Protein AF-A0A929XAT2-F1 (afdb_monomer)

Secondary structure (DSSP, 8-state):
--HHHHHHHHHHHHHHHHHHHHS--TT--HHHHHHGGG-S-HHHHHHHHHHHHS-TIIIIIHHHHHHHH-GGGHHHHHHHHHHHHHIIIIIIHHHHHHHHHTTT--SHHHHHH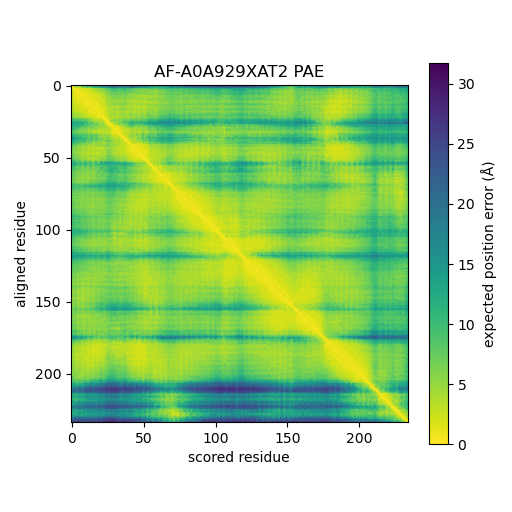HHHT-SS-HHHHHHHHHHHHHHHHHHHHHHHHHHHHHHHHH---HHHHHHHHHHHHHHHHHTTHHHHHHHHHHHHHHHHHHHHHHHHHHHHHHTT--TTS-HHHHHHHH-TTTT-TTTT--

Solvent-accessible surface area (backbone atoms only — not comparable to full-atom values): 12554 Å² total; per-residue (Å²): 127,57,71,67,56,56,53,52,50,51,51,52,55,48,51,49,53,49,48,23,6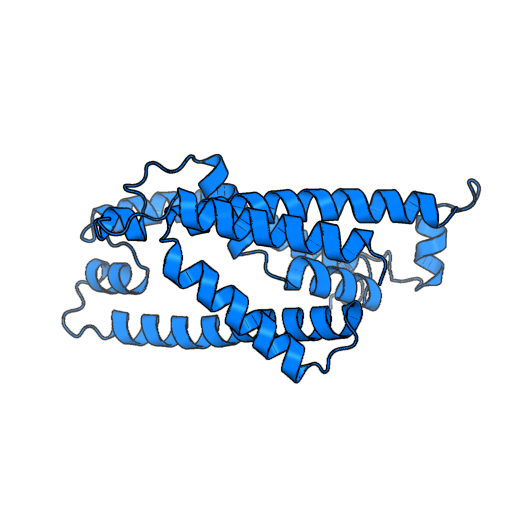1,72,50,41,61,96,82,57,50,73,58,36,36,68,48,41,72,74,67,67,52,68,67,42,52,51,34,13,55,48,26,71,70,52,46,60,52,62,74,55,42,49,56,50,48,33,71,74,62,15,50,29,56,52,56,55,57,51,50,49,54,53,48,52,52,49,42,54,71,65,44,49,63,54,51,53,59,50,21,52,76,22,78,56,34,88,44,71,31,52,27,49,20,48,67,68,64,49,85,81,46,56,58,28,52,55,47,46,51,52,49,53,55,56,50,48,55,53,52,49,52,43,34,52,48,36,5,53,49,32,23,73,66,70,70,40,56,47,68,60,21,24,51,52,41,49,52,53,54,53,55,59,59,75,56,10,44,42,54,18,48,32,51,49,28,23,52,50,31,53,51,51,54,50,47,67,54,47,50,59,55,49,49,57,64,70,64,62,65,53,92,89,54,54,72,67,60,59,51,40,74,81,31,82,52,31,76,32,64,62,61,90,73,126

Structure (mmCIF, N/CA/C/O backbone):
data_AF-A0A929XAT2-F1
#
_entry.id   AF-A0A929XAT2-F1
#
loop_
_atom_site.group_PDB
_atom_site.id
_atom_site.type_symbol
_atom_site.label_atom_id
_atom_site.label_alt_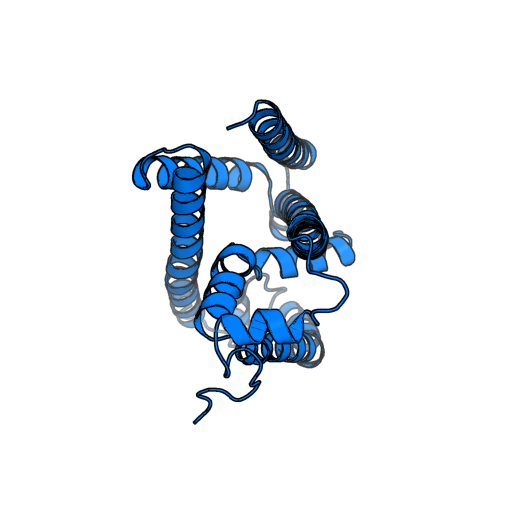id
_atom_site.label_comp_id
_atom_site.label_asym_id
_atom_site.label_entity_id
_atom_site.label_seq_id
_atom_site.pdbx_PDB_ins_code
_atom_site.Cartn_x
_atom_site.Cartn_y
_atom_site.Cartn_z
_atom_site.occupancy
_atom_site.B_iso_or_equiv
_atom_site.auth_seq_id
_atom_site.auth_comp_id
_atom_site.auth_asy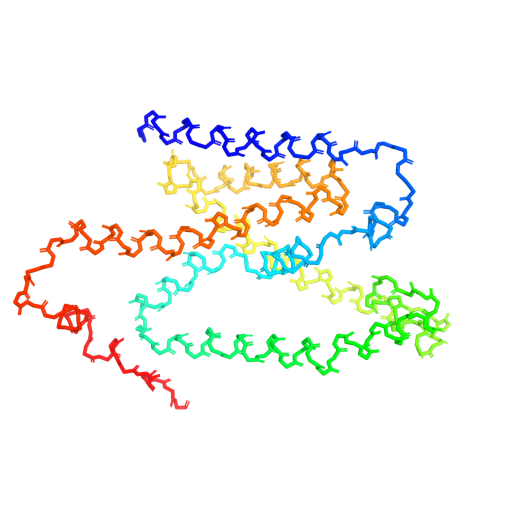m_id
_atom_site.auth_atom_id
_atom_site.pdbx_PDB_model_num
ATOM 1 N N . MET A 1 1 ? 14.467 15.239 -18.155 1.00 66.75 1 MET A N 1
ATOM 2 C CA . MET A 1 1 ? 13.181 14.571 -18.466 1.00 66.75 1 MET A CA 1
ATOM 3 C C . MET A 1 1 ? 12.418 15.353 -19.528 1.00 66.75 1 MET A C 1
ATOM 5 O O . MET A 1 1 ? 12.686 16.536 -19.694 1.00 66.75 1 MET A O 1
ATOM 9 N N . SER A 1 2 ? 11.490 14.705 -20.240 1.00 81.81 2 SER A N 1
ATOM 10 C CA . SER A 1 2 ? 10.626 15.351 -21.241 1.00 81.81 2 SER A CA 1
ATOM 11 C C . SER A 1 2 ? 9.557 16.231 -20.578 1.00 81.81 2 SER A C 1
ATOM 13 O O . SER A 1 2 ? 9.089 15.912 -19.484 1.00 81.81 2 SER A O 1
ATOM 15 N N . PHE A 1 3 ? 9.127 17.303 -21.252 1.00 85.44 3 PHE A N 1
ATOM 16 C CA . PHE A 1 3 ? 8.002 18.155 -20.833 1.00 85.44 3 PHE A CA 1
ATOM 17 C C . PHE A 1 3 ? 6.749 17.334 -20.485 1.00 85.44 3 PHE A C 1
ATOM 19 O O . PHE A 1 3 ? 6.108 17.572 -19.461 1.00 85.44 3 PHE A O 1
ATOM 26 N N . TRP A 1 4 ? 6.458 16.302 -21.284 1.00 85.44 4 TRP A N 1
ATOM 27 C CA . TRP A 1 4 ? 5.317 15.406 -21.084 1.00 85.44 4 TRP A CA 1
ATOM 28 C C . TRP A 1 4 ? 5.342 14.684 -19.735 1.00 85.44 4 TRP A C 1
ATOM 30 O O . TRP A 1 4 ? 4.289 14.443 -19.150 1.00 85.44 4 TRP A O 1
ATOM 40 N N . THR A 1 5 ? 6.530 14.378 -19.207 1.00 82.56 5 THR A N 1
ATOM 41 C CA . THR A 1 5 ? 6.666 13.726 -17.902 1.00 82.56 5 THR A CA 1
ATOM 42 C C . THR A 1 5 ? 6.284 14.674 -16.770 1.00 82.56 5 THR A C 1
ATOM 44 O O . THR A 1 5 ? 5.485 14.307 -15.914 1.00 82.56 5 THR A O 1
ATOM 47 N N . TYR A 1 6 ? 6.787 15.911 -16.787 1.00 83.12 6 TYR A N 1
ATOM 48 C CA . TYR A 1 6 ? 6.415 16.913 -15.784 1.00 83.12 6 TYR A CA 1
ATOM 49 C C . TYR A 1 6 ? 4.921 17.239 -15.839 1.00 83.12 6 TYR A C 1
ATOM 51 O O . TYR A 1 6 ? 4.278 17.346 -14.797 1.00 83.12 6 TYR A O 1
ATOM 59 N N . PHE A 1 7 ? 4.357 17.332 -17.045 1.00 87.38 7 PHE A N 1
ATOM 60 C CA . PHE A 1 7 ? 2.930 17.562 -17.238 1.00 87.38 7 PHE A CA 1
ATOM 61 C C . PHE A 1 7 ? 2.073 16.423 -16.660 1.00 87.38 7 PHE A C 1
ATOM 63 O O . PHE A 1 7 ? 1.127 16.684 -15.920 1.00 87.38 7 PHE A O 1
ATOM 70 N N . ALA A 1 8 ? 2.440 15.162 -16.914 1.00 87.06 8 ALA A N 1
ATOM 71 C CA . ALA A 1 8 ? 1.748 14.005 -16.345 1.00 87.06 8 ALA A CA 1
ATOM 72 C C . ALA A 1 8 ? 1.817 13.980 -14.806 1.00 87.06 8 ALA A C 1
ATOM 74 O O . ALA A 1 8 ? 0.813 13.720 -14.146 1.00 87.06 8 ALA A O 1
ATOM 75 N N . ILE A 1 9 ? 2.979 14.306 -14.230 1.00 84.44 9 ILE A N 1
ATOM 76 C CA . ILE A 1 9 ? 3.174 14.379 -12.774 1.00 84.44 9 ILE A CA 1
ATOM 77 C C . ILE A 1 9 ? 2.329 15.502 -12.157 1.00 84.44 9 ILE A C 1
ATOM 79 O O . ILE A 1 9 ? 1.699 15.298 -11.119 1.00 84.44 9 ILE A O 1
ATOM 83 N N . ALA A 1 10 ? 2.262 16.665 -12.808 1.00 85.81 10 ALA A N 1
ATOM 84 C CA . ALA A 1 10 ? 1.421 17.774 -12.367 1.00 85.81 10 ALA A CA 1
ATOM 85 C C . ALA A 1 10 ? -0.072 17.407 -12.395 1.00 85.81 10 ALA A C 1
ATOM 87 O O . ALA A 1 10 ? -0.784 17.698 -11.435 1.00 85.81 10 ALA A O 1
ATOM 88 N N . ILE A 1 11 ? -0.538 16.717 -13.444 1.00 91.12 11 ILE A N 1
ATOM 89 C CA . ILE A 1 11 ? -1.914 16.199 -13.517 1.00 91.12 11 ILE A CA 1
ATOM 90 C C . ILE A 1 11 ? -2.179 15.205 -12.385 1.00 91.12 11 ILE A C 1
ATOM 92 O O . ILE A 1 11 ? -3.209 15.303 -11.722 1.00 91.12 11 ILE A O 1
ATOM 96 N N . TYR A 1 12 ? -1.255 14.275 -12.139 1.00 87.69 12 TYR A N 1
ATOM 97 C CA . TYR A 1 12 ? -1.393 13.275 -11.083 1.00 87.69 12 TYR A CA 1
ATOM 98 C C . TYR A 1 12 ? -1.531 13.920 -9.696 1.00 87.69 12 TYR A C 1
ATOM 100 O O . TYR A 1 12 ? -2.514 13.673 -8.998 1.00 87.69 12 TYR A O 1
ATOM 108 N N . PHE A 1 13 ? -0.600 14.799 -9.310 1.00 83.19 13 PHE A N 1
ATOM 109 C CA . PHE A 1 13 ? -0.684 15.490 -8.019 1.00 83.19 13 PHE A CA 1
ATOM 110 C C . PHE A 1 13 ? -1.883 16.441 -7.942 1.00 83.19 13 PHE A C 1
ATOM 112 O O . PHE A 1 13 ? -2.524 16.526 -6.895 1.00 83.19 13 PHE A O 1
ATOM 119 N N . GLY A 1 14 ? -2.236 17.105 -9.046 1.00 87.19 14 GLY A N 1
ATOM 120 C CA . GLY A 1 14 ? -3.440 17.927 -9.140 1.00 87.19 14 GLY A CA 1
ATOM 121 C C . GLY A 1 14 ? -4.717 17.123 -8.886 1.00 87.19 14 GLY A C 1
ATOM 122 O O . GLY A 1 14 ? -5.572 17.567 -8.121 1.00 87.19 14 GLY A O 1
ATOM 123 N N . ALA A 1 15 ? -4.821 15.916 -9.450 1.00 87.44 15 ALA A N 1
ATOM 124 C CA . ALA A 1 15 ? -5.942 15.010 -9.214 1.00 87.44 15 ALA A CA 1
ATOM 125 C C . ALA A 1 15 ? -6.022 14.568 -7.744 1.00 87.44 15 ALA A C 1
ATOM 127 O O . ALA A 1 15 ? -7.105 14.595 -7.164 1.00 87.44 15 ALA A O 1
ATOM 128 N N . LEU A 1 16 ? -4.889 14.234 -7.112 1.00 84.19 16 LEU A N 1
ATOM 129 C CA . LEU A 1 16 ? -4.861 13.863 -5.691 1.00 84.19 16 LEU A CA 1
ATOM 130 C C . LEU A 1 16 ? -5.325 15.007 -4.784 1.00 84.19 16 LEU A C 1
ATOM 132 O O . LEU A 1 16 ? -6.170 14.801 -3.912 1.00 84.19 16 LEU A O 1
ATOM 136 N N . ILE A 1 17 ? -4.815 16.221 -5.010 1.00 83.00 17 ILE A N 1
ATOM 137 C CA . ILE A 1 17 ? -5.214 17.410 -4.244 1.00 83.00 17 ILE A CA 1
ATOM 138 C C . ILE A 1 17 ? -6.701 17.708 -4.462 1.00 83.00 17 ILE A C 1
ATOM 140 O O . ILE A 1 17 ? -7.413 18.016 -3.505 1.00 83.00 17 ILE A O 1
ATOM 144 N N . PHE A 1 18 ? -7.187 17.589 -5.700 1.00 86.19 18 PHE A N 1
ATOM 145 C CA . PHE A 1 18 ? -8.595 17.789 -6.031 1.00 86.19 18 PHE A CA 1
ATOM 146 C C . PHE A 1 18 ? -9.503 16.799 -5.291 1.00 86.19 18 PHE A C 1
ATOM 148 O O . PHE A 1 18 ? -10.461 17.227 -4.648 1.00 86.19 18 PHE A O 1
ATOM 155 N N . ILE A 1 19 ? -9.181 15.500 -5.319 1.00 84.62 19 ILE A N 1
ATOM 156 C CA . ILE A 1 19 ? -9.939 14.462 -4.604 1.00 84.62 19 ILE A CA 1
ATOM 157 C C . ILE A 1 19 ? -9.924 14.744 -3.098 1.00 84.62 19 ILE A C 1
ATOM 159 O O . ILE A 1 19 ? -10.985 14.784 -2.475 1.00 84.62 19 ILE A O 1
ATOM 163 N N . GLY A 1 20 ? -8.745 15.011 -2.525 1.00 79.06 20 GLY A N 1
ATOM 164 C CA . GLY A 1 20 ? -8.597 15.325 -1.103 1.00 79.06 20 GLY A CA 1
ATOM 165 C C . GLY A 1 20 ? -9.448 16.521 -0.679 1.00 79.06 20 GLY A C 1
ATOM 166 O O . GLY A 1 20 ? -10.187 16.452 0.298 1.00 79.06 20 GLY A O 1
ATOM 167 N N . ARG A 1 21 ? -9.421 17.606 -1.460 1.00 82.06 21 ARG A N 1
ATOM 168 C CA . ARG A 1 21 ? -10.187 18.824 -1.173 1.00 82.06 21 ARG A CA 1
ATOM 169 C C . ARG A 1 21 ? -11.694 18.655 -1.363 1.00 82.06 21 ARG A C 1
ATOM 171 O O . ARG A 1 21 ? -12.449 19.323 -0.655 1.00 82.06 21 ARG A O 1
ATOM 178 N N . HIS A 1 22 ? -12.117 17.831 -2.322 1.00 83.75 22 HIS A N 1
ATOM 179 C CA . HIS A 1 22 ? -13.527 17.586 -2.632 1.00 83.75 22 HIS A CA 1
ATOM 180 C C . HIS A 1 22 ? -14.229 16.792 -1.527 1.00 83.75 22 HIS A C 1
ATOM 182 O O . HIS A 1 22 ? -15.371 17.091 -1.194 1.00 83.75 22 HIS A O 1
ATOM 188 N N . TYR A 1 23 ? -13.533 15.816 -0.942 1.00 81.00 23 TYR A N 1
ATOM 189 C CA . TYR A 1 23 ? -14.060 14.979 0.139 1.00 81.00 23 TYR A CA 1
ATOM 190 C C . TYR A 1 23 ? -13.693 15.473 1.543 1.00 81.00 23 TYR A C 1
ATOM 192 O O . TYR A 1 23 ? -14.070 14.839 2.526 1.00 81.00 23 TYR A O 1
ATOM 200 N N . TYR A 1 24 ? -12.994 16.604 1.646 1.00 79.31 24 TYR A N 1
ATOM 201 C CA . TYR A 1 24 ? -12.691 17.231 2.925 1.00 79.31 24 TYR A CA 1
ATOM 202 C C . TYR A 1 24 ? -13.947 17.831 3.558 1.00 79.31 24 TYR A C 1
ATOM 204 O O . TYR A 1 24 ? -14.535 18.775 3.021 1.00 79.31 24 TYR A O 1
ATOM 212 N N . ASP A 1 25 ? -14.285 17.347 4.750 1.00 75.75 25 ASP A N 1
ATOM 213 C CA . ASP A 1 25 ? -15.277 17.966 5.619 1.00 75.75 25 ASP A CA 1
ATOM 214 C C . ASP A 1 25 ? -14.660 18.315 6.980 1.00 75.75 25 ASP A C 1
ATOM 216 O O . ASP A 1 25 ? -14.223 17.456 7.746 1.00 75.75 25 ASP A O 1
ATOM 220 N N . LYS A 1 26 ? -14.638 19.616 7.282 1.00 72.75 26 LYS A N 1
ATOM 221 C CA . LYS A 1 26 ? -14.125 20.175 8.539 1.00 72.75 26 LYS A CA 1
ATOM 222 C C . LYS A 1 26 ? -15.038 19.918 9.743 1.00 72.75 26 LYS A C 1
ATOM 224 O O . LYS A 1 26 ? -14.585 20.060 10.872 1.00 72.75 26 LYS A O 1
ATOM 229 N N . ASN A 1 27 ? -16.308 19.588 9.505 1.00 78.62 27 ASN A N 1
ATOM 230 C CA . ASN A 1 27 ? -17.319 19.358 10.537 1.00 78.62 27 ASN A CA 1
ATOM 231 C C . ASN A 1 27 ? -17.646 17.864 10.709 1.00 78.62 27 ASN A C 1
ATOM 233 O O . ASN A 1 27 ? -18.617 17.531 11.391 1.00 78.62 27 ASN A O 1
ATOM 237 N N . ALA A 1 28 ? -16.856 16.973 10.099 1.00 76.62 28 ALA A N 1
ATOM 238 C CA . ALA A 1 28 ? -17.082 15.537 10.154 1.00 76.62 28 ALA A CA 1
ATOM 239 C C . ALA A 1 28 ? -17.066 15.017 11.599 1.00 76.62 28 ALA A C 1
ATOM 241 O O . ALA A 1 28 ? -16.174 15.321 12.396 1.00 76.62 28 ALA A O 1
ATOM 242 N N . SER A 1 29 ? -18.045 14.174 11.925 1.00 83.88 29 SER A N 1
ATOM 243 C CA . SER A 1 29 ? -18.031 13.425 13.185 1.00 83.88 29 SER A CA 1
ATOM 244 C C . SER A 1 29 ? -16.876 12.414 13.213 1.00 83.88 29 SER A C 1
ATOM 246 O O . SER A 1 29 ? -16.371 12.005 12.170 1.00 83.88 29 SER A O 1
ATOM 248 N N . LEU A 1 30 ? -16.485 11.923 14.395 1.00 81.06 30 LEU A N 1
ATOM 249 C CA . LEU A 1 30 ? -15.422 10.911 14.503 1.00 81.06 30 LEU A CA 1
ATOM 250 C C . LEU A 1 30 ? -15.745 9.626 13.710 1.00 81.06 30 LEU A C 1
ATOM 252 O O . LEU A 1 30 ? -14.865 9.061 13.068 1.00 81.06 30 LEU A O 1
ATOM 256 N N . SER A 1 31 ? -17.009 9.185 13.715 1.00 80.75 31 SER A N 1
ATOM 257 C CA . SER A 1 31 ? -17.476 8.022 12.938 1.00 80.75 31 SER A CA 1
ATOM 258 C C . SER A 1 31 ? -17.366 8.253 11.428 1.00 80.75 31 SER A C 1
ATOM 260 O O . SER A 1 31 ? -17.005 7.355 10.668 1.00 80.75 31 SER A O 1
ATOM 262 N N . GLU A 1 32 ? -17.643 9.473 10.978 1.00 80.25 32 GLU A N 1
ATOM 263 C CA . GLU A 1 32 ? -17.511 9.860 9.576 1.00 80.25 32 GLU A CA 1
ATOM 264 C C . GLU A 1 32 ? -16.045 9.972 9.158 1.00 80.25 32 GLU A C 1
ATOM 266 O O . GLU A 1 32 ? -15.650 9.414 8.138 1.00 80.25 32 GLU A O 1
ATOM 271 N N . TYR A 1 33 ? -15.214 10.587 9.998 1.00 79.88 33 TYR A N 1
ATOM 272 C CA . TYR A 1 33 ? -13.784 10.713 9.750 1.00 79.88 33 TYR A CA 1
ATOM 273 C C . TYR A 1 33 ? -13.070 9.356 9.709 1.00 79.88 33 TYR A C 1
ATOM 275 O O . TYR A 1 33 ? -12.172 9.176 8.890 1.00 79.88 33 TYR A O 1
ATOM 283 N N . LEU A 1 34 ? -13.454 8.404 10.570 1.00 80.06 34 LEU A N 1
ATOM 284 C CA . LEU A 1 34 ? -12.805 7.090 10.666 1.00 80.06 34 LEU A CA 1
ATOM 285 C C . LEU A 1 34 ? -13.396 6.026 9.734 1.00 80.06 34 LEU A C 1
ATOM 287 O O . LEU A 1 34 ? -12.674 5.111 9.352 1.00 80.06 34 LEU A O 1
ATOM 291 N N . LEU A 1 35 ? -14.692 6.092 9.403 1.00 79.75 35 LEU A N 1
ATOM 292 C CA . LEU A 1 35 ? -15.396 5.009 8.699 1.00 79.75 35 LEU A CA 1
ATOM 293 C C . LEU A 1 35 ? -16.297 5.480 7.546 1.00 79.75 35 LEU A C 1
ATOM 295 O O . LEU A 1 35 ? -16.941 4.637 6.922 1.00 79.75 35 LEU A O 1
ATOM 299 N N . ASP A 1 36 ? -16.415 6.786 7.280 1.00 81.88 36 ASP A N 1
ATOM 300 C CA . ASP A 1 36 ? -17.406 7.368 6.350 1.00 81.88 36 ASP A CA 1
ATOM 301 C C . ASP A 1 36 ? -18.841 6.882 6.639 1.00 81.88 36 ASP A C 1
ATOM 303 O O . ASP A 1 36 ? -19.624 6.572 5.737 1.00 81.88 36 ASP A O 1
ATOM 307 N N . ASN A 1 37 ? -19.174 6.688 7.922 1.00 80.56 37 ASN A N 1
ATOM 308 C CA . ASN A 1 37 ? -20.439 6.079 8.356 1.00 80.56 37 ASN A CA 1
ATOM 309 C C . ASN A 1 37 ? -20.742 4.718 7.687 1.00 80.56 37 ASN A C 1
ATOM 311 O O . ASN A 1 37 ? -21.903 4.319 7.594 1.00 80.56 37 ASN A O 1
ATOM 315 N N . ARG A 1 38 ? -19.701 4.011 7.214 1.00 81.12 38 ARG A N 1
ATOM 316 C CA . ARG A 1 38 ? -19.757 2.728 6.486 1.00 81.12 38 ARG A CA 1
ATOM 317 C C . ARG A 1 38 ? -20.587 2.785 5.205 1.00 81.12 38 ARG A C 1
ATOM 319 O O . ARG A 1 38 ? -21.203 1.798 4.813 1.00 81.12 38 ARG A O 1
ATOM 326 N N . ARG A 1 39 ? -20.610 3.950 4.556 1.00 82.31 39 ARG A N 1
ATOM 327 C CA . ARG A 1 39 ? -21.343 4.180 3.302 1.00 82.31 39 ARG A CA 1
ATOM 328 C C . ARG A 1 39 ? -20.461 4.089 2.060 1.00 82.31 39 ARG A C 1
ATOM 330 O O . ARG A 1 39 ? -20.962 4.282 0.954 1.00 82.31 39 ARG A O 1
ATOM 337 N N . LEU A 1 40 ? -19.170 3.795 2.227 1.00 83.94 40 LEU A N 1
ATOM 338 C CA . LEU A 1 40 ? -18.262 3.616 1.102 1.00 83.94 40 LEU A CA 1
ATOM 339 C C . LEU A 1 40 ? -18.721 2.475 0.197 1.00 83.94 40 LEU A C 1
ATOM 341 O O . LEU A 1 40 ? -19.186 1.425 0.641 1.00 83.94 40 LEU A O 1
ATOM 345 N N . ASN A 1 41 ? -18.550 2.698 -1.102 1.00 87.12 41 ASN A N 1
ATOM 346 C CA . ASN A 1 41 ? -18.822 1.692 -2.109 1.00 87.12 41 ASN A CA 1
ATOM 347 C C . ASN A 1 41 ? -17.889 0.476 -1.900 1.00 87.12 41 ASN A C 1
ATOM 349 O O . ASN A 1 41 ? -16.675 0.674 -1.805 1.00 87.12 41 ASN A O 1
ATOM 353 N N . PRO A 1 42 ? -18.407 -0.770 -1.904 1.00 86.31 42 PRO A N 1
ATOM 354 C CA . PRO A 1 42 ? -17.599 -1.972 -1.693 1.00 86.31 42 PRO A CA 1
ATOM 355 C C . PRO A 1 42 ? -16.393 -2.106 -2.632 1.00 86.31 42 PRO A C 1
ATOM 357 O O . PRO A 1 42 ? -15.346 -2.586 -2.206 1.00 86.31 42 PRO A O 1
ATOM 360 N N . PHE A 1 43 ? -16.508 -1.660 -3.887 1.00 86.81 43 PHE A N 1
ATOM 361 C CA . PHE A 1 43 ? -15.397 -1.676 -4.843 1.00 86.81 43 PHE A CA 1
ATOM 362 C C . PHE A 1 43 ? -14.293 -0.696 -4.450 1.00 86.81 43 PHE A C 1
ATOM 364 O O . PHE A 1 43 ? -13.119 -1.048 -4.509 1.00 86.81 43 PHE A O 1
ATOM 371 N N . VAL A 1 44 ? -14.661 0.510 -4.008 1.00 86.88 44 VAL A N 1
ATOM 372 C CA . VAL A 1 44 ? -13.703 1.520 -3.529 1.00 86.88 44 VAL A CA 1
ATOM 373 C C . VAL A 1 44 ? -13.014 1.020 -2.265 1.00 86.88 44 VAL A C 1
ATOM 375 O O . VAL A 1 44 ? -11.798 1.102 -2.167 1.00 86.88 44 VAL A O 1
ATOM 378 N N . THR A 1 45 ? -13.762 0.427 -1.333 1.00 87.75 45 THR A N 1
ATOM 379 C CA . THR A 1 45 ? -13.190 -0.163 -0.117 1.00 87.75 45 THR A CA 1
ATOM 380 C C . THR A 1 45 ? -12.233 -1.314 -0.429 1.00 87.75 45 THR A C 1
ATOM 382 O O . THR A 1 45 ? -11.164 -1.383 0.166 1.00 87.75 45 THR A O 1
ATOM 385 N N . ALA A 1 46 ? -12.582 -2.203 -1.364 1.00 86.56 46 ALA A N 1
ATOM 386 C CA . ALA A 1 46 ? -11.724 -3.323 -1.746 1.00 86.56 46 ALA A CA 1
ATOM 387 C C . ALA A 1 46 ? -10.450 -2.861 -2.470 1.00 86.56 46 ALA A C 1
ATOM 389 O O . ALA A 1 46 ? -9.363 -3.333 -2.144 1.00 86.56 46 ALA A O 1
ATOM 390 N N . LEU A 1 47 ? -10.571 -1.925 -3.420 1.00 87.25 47 LEU A N 1
ATOM 391 C CA . LEU A 1 47 ? -9.420 -1.359 -4.127 1.00 87.25 47 LEU A CA 1
ATOM 392 C C . LEU A 1 47 ? -8.525 -0.550 -3.196 1.00 87.25 47 LEU A C 1
ATOM 394 O O . LEU A 1 47 ? -7.313 -0.682 -3.292 1.00 87.25 47 LEU A O 1
ATOM 398 N N . SER A 1 48 ? -9.104 0.233 -2.284 1.00 88.31 48 SER A N 1
ATOM 399 C CA . SER A 1 48 ? -8.341 0.948 -1.263 1.00 88.31 48 SER A CA 1
ATOM 400 C C . SER A 1 48 ? -7.589 -0.027 -0.373 1.00 88.31 48 SER A C 1
ATOM 402 O O . SER A 1 48 ? -6.377 0.077 -0.287 1.00 88.31 48 SER A O 1
ATOM 404 N N . ALA A 1 49 ? -8.264 -1.036 0.190 1.00 86.94 49 ALA A N 1
ATOM 405 C CA . ALA A 1 49 ? -7.608 -2.040 1.025 1.00 86.94 49 ALA A CA 1
ATOM 406 C C . ALA A 1 49 ? -6.458 -2.748 0.289 1.00 86.94 49 ALA A C 1
ATOM 408 O O . ALA A 1 49 ? -5.389 -2.940 0.863 1.00 86.94 49 ALA A O 1
ATOM 409 N N . GLY A 1 50 ? -6.658 -3.093 -0.987 1.00 85.50 50 GLY A N 1
ATOM 410 C CA . GLY A 1 50 ? -5.612 -3.670 -1.828 1.00 85.50 50 GLY A CA 1
ATOM 411 C C . GLY A 1 50 ? -4.468 -2.696 -2.111 1.00 85.50 50 GLY A C 1
ATOM 412 O O . GLY A 1 50 ? -3.314 -3.078 -1.995 1.00 85.50 50 GLY A O 1
ATOM 413 N N . ALA A 1 51 ? -4.753 -1.439 -2.446 1.00 84.19 51 ALA A N 1
ATOM 414 C CA . ALA A 1 51 ? -3.733 -0.426 -2.710 1.00 84.19 51 ALA A CA 1
ATOM 415 C C . ALA A 1 51 ? -2.920 -0.076 -1.452 1.00 84.19 51 ALA A C 1
ATOM 417 O O . ALA A 1 51 ? -1.707 0.082 -1.541 1.00 84.19 51 ALA A O 1
ATOM 418 N N . SER A 1 52 ? -3.556 -0.009 -0.277 1.00 81.44 52 SER A N 1
ATOM 419 C CA . SER A 1 52 ? -2.861 0.252 0.987 1.00 81.44 52 SER A CA 1
ATOM 420 C C . SER A 1 52 ? -1.926 -0.902 1.386 1.00 81.44 52 SER A C 1
ATOM 422 O O . SER A 1 52 ? -0.886 -0.652 1.999 1.00 81.44 52 SER A O 1
ATOM 424 N N . ASP A 1 53 ? -2.283 -2.148 1.046 1.00 82.75 53 ASP A N 1
ATOM 425 C CA . ASP A 1 53 ? -1.443 -3.346 1.226 1.00 82.75 53 ASP A CA 1
ATOM 426 C C . ASP A 1 53 ? -0.311 -3.413 0.176 1.00 82.75 53 ASP A C 1
ATOM 428 O O . ASP A 1 53 ? 0.841 -3.758 0.457 1.00 82.75 53 ASP A O 1
ATOM 432 N N . MET A 1 54 ? -0.617 -3.003 -1.055 1.00 78.69 54 MET A N 1
ATOM 433 C CA . MET A 1 54 ? 0.302 -2.998 -2.191 1.00 78.69 54 MET A CA 1
ATOM 434 C C . MET A 1 54 ? 1.100 -1.688 -2.242 1.00 78.69 54 MET A C 1
ATOM 436 O O . MET A 1 54 ? 0.809 -0.775 -3.006 1.00 78.69 54 MET A O 1
ATOM 440 N N . SER A 1 55 ? 2.149 -1.603 -1.424 1.00 73.31 55 SER A N 1
ATOM 441 C CA . SER A 1 55 ? 3.061 -0.448 -1.380 1.00 73.31 55 SER A CA 1
ATOM 442 C C . SER A 1 55 ? 3.982 -0.343 -2.614 1.00 73.31 55 SER A C 1
ATOM 444 O O . SER A 1 55 ? 3.949 -1.172 -3.527 1.00 73.31 55 SER A O 1
ATOM 446 N N . GLY A 1 56 ? 4.891 0.643 -2.622 1.00 66.50 56 GLY A N 1
ATOM 447 C CA . GLY A 1 56 ? 5.968 0.759 -3.618 1.00 66.50 56 GLY A CA 1
ATOM 448 C C . GLY A 1 56 ? 6.835 -0.504 -3.776 1.00 66.50 56 GLY A C 1
ATOM 449 O O . GLY A 1 56 ? 7.509 -0.659 -4.797 1.00 66.50 56 GLY A O 1
ATOM 450 N N . TRP A 1 57 ? 6.773 -1.445 -2.824 1.00 76.56 57 TRP A N 1
ATOM 451 C CA . TRP A 1 57 ? 7.371 -2.776 -2.950 1.00 76.56 57 TRP A CA 1
ATOM 452 C C . TRP A 1 57 ? 6.824 -3.563 -4.154 1.00 76.56 57 TRP A C 1
ATOM 454 O O . TRP A 1 57 ? 7.577 -4.300 -4.786 1.00 76.56 57 TRP A O 1
ATOM 464 N N . MET A 1 58 ? 5.556 -3.373 -4.527 1.00 79.62 58 MET A N 1
ATOM 465 C CA . MET A 1 58 ? 4.934 -4.102 -5.635 1.00 79.62 58 MET A CA 1
ATOM 466 C C . MET A 1 58 ? 5.492 -3.669 -6.999 1.00 79.62 58 MET A C 1
ATOM 468 O O . MET A 1 58 ? 5.647 -4.495 -7.892 1.00 79.62 58 MET A O 1
ATOM 472 N N . LEU A 1 59 ? 5.830 -2.384 -7.166 1.00 75.25 59 LEU A N 1
ATOM 473 C CA . LEU A 1 59 ? 6.338 -1.849 -8.438 1.00 75.25 59 LEU A CA 1
ATOM 474 C C . LEU A 1 59 ? 7.867 -1.835 -8.538 1.00 75.25 59 LEU A C 1
ATOM 476 O O . LEU A 1 59 ? 8.397 -1.980 -9.634 1.00 75.25 59 LEU A O 1
ATOM 480 N N . LEU A 1 60 ? 8.584 -1.664 -7.424 1.00 78.81 60 LEU A N 1
ATOM 481 C CA . LEU A 1 60 ? 10.053 -1.639 -7.422 1.00 78.81 60 LEU A CA 1
ATOM 482 C C . LEU A 1 60 ? 10.665 -2.939 -6.892 1.00 78.81 60 LEU A C 1
ATOM 484 O O . LEU A 1 60 ? 11.689 -3.392 -7.396 1.00 78.81 60 LEU A O 1
ATOM 488 N N . GLY A 1 61 ? 10.045 -3.542 -5.878 1.00 79.81 61 GLY A N 1
ATOM 489 C CA . GLY A 1 61 ? 10.550 -4.737 -5.205 1.00 79.81 61 GLY A CA 1
ATOM 490 C C . GLY A 1 61 ? 10.319 -6.009 -6.014 1.00 79.81 61 GLY A C 1
ATOM 491 O O . GLY 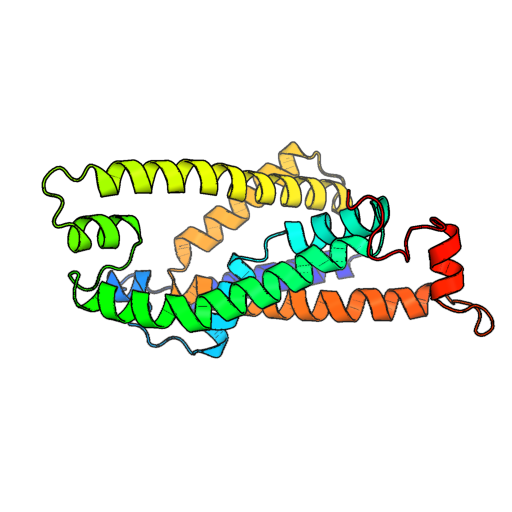A 1 61 ? 11.287 -6.689 -6.341 1.00 79.81 61 GLY A O 1
ATOM 492 N N . VAL A 1 62 ? 9.067 -6.317 -6.374 1.00 81.88 62 VAL A N 1
ATOM 493 C CA . VAL A 1 62 ? 8.728 -7.565 -7.092 1.00 81.88 62 VAL A CA 1
ATOM 494 C C . VAL A 1 62 ? 9.434 -7.662 -8.447 1.00 81.88 62 VAL A C 1
ATOM 496 O O . VAL A 1 62 ? 10.091 -8.678 -8.679 1.00 81.88 62 VAL A O 1
ATOM 499 N N . PRO A 1 63 ? 9.406 -6.640 -9.327 1.00 82.38 63 PRO A N 1
ATOM 500 C CA . PRO A 1 63 ? 10.117 -6.723 -10.599 1.00 82.38 63 PRO A CA 1
ATOM 501 C C . PRO A 1 63 ? 11.635 -6.805 -10.415 1.00 82.38 63 PRO A C 1
ATOM 503 O O . PRO A 1 63 ? 12.294 -7.531 -11.153 1.00 82.38 63 PRO A O 1
ATOM 506 N N . GLY A 1 64 ? 12.192 -6.120 -9.407 1.00 82.62 64 GLY A N 1
ATOM 507 C CA . GLY A 1 64 ? 13.616 -6.204 -9.074 1.00 82.62 64 GLY A CA 1
ATOM 508 C C . GLY A 1 64 ? 14.034 -7.600 -8.601 1.00 82.62 64 GLY A C 1
ATOM 509 O O . GLY A 1 64 ? 15.042 -8.133 -9.062 1.00 82.62 64 GLY A O 1
ATOM 510 N N . ALA A 1 65 ? 13.231 -8.227 -7.738 1.00 83.25 65 ALA A N 1
ATOM 511 C CA . ALA A 1 65 ? 13.445 -9.600 -7.291 1.00 83.25 65 ALA A CA 1
ATOM 512 C C . ALA A 1 65 ? 13.305 -10.597 -8.451 1.00 83.25 65 ALA A C 1
ATOM 514 O O . ALA A 1 65 ? 14.171 -11.447 -8.635 1.00 83.25 65 ALA A O 1
ATOM 515 N N . MET A 1 66 ? 12.275 -10.449 -9.292 1.00 84.06 66 MET A N 1
ATOM 516 C CA . MET A 1 66 ? 12.091 -11.278 -10.489 1.00 84.06 66 MET A CA 1
ATOM 517 C C . MET A 1 66 ? 13.230 -11.124 -11.498 1.00 84.06 66 MET A C 1
ATOM 519 O O . MET A 1 66 ? 13.620 -12.104 -12.126 1.00 84.06 66 MET A O 1
ATOM 523 N N . PHE A 1 67 ? 13.791 -9.925 -11.645 1.00 81.69 67 PHE A N 1
ATOM 524 C CA . PHE A 1 67 ? 14.969 -9.710 -12.481 1.00 81.69 67 PHE A CA 1
ATOM 525 C C . PHE A 1 67 ? 16.197 -10.453 -11.929 1.00 81.69 67 PHE A C 1
ATOM 527 O O . PHE A 1 67 ? 16.938 -11.072 -12.691 1.00 81.69 67 PHE A O 1
ATOM 534 N N . ALA A 1 68 ? 16.387 -10.448 -10.606 1.00 84.12 68 ALA A N 1
ATOM 535 C CA . ALA A 1 68 ? 17.531 -11.085 -9.957 1.00 84.12 68 ALA A CA 1
ATOM 536 C C . ALA A 1 68 ? 17.438 -12.621 -9.890 1.00 84.12 68 ALA A C 1
ATOM 538 O O . ALA A 1 68 ? 18.433 -13.297 -10.140 1.00 84.12 68 ALA A O 1
ATOM 539 N N . THR A 1 69 ? 16.274 -13.178 -9.539 1.00 82.19 69 THR A N 1
ATOM 540 C CA . THR A 1 69 ? 16.115 -14.618 -9.245 1.00 82.19 69 THR A CA 1
ATOM 541 C C . THR A 1 69 ? 15.131 -15.350 -10.157 1.00 82.19 69 THR A C 1
ATOM 543 O O . THR A 1 69 ? 15.036 -16.572 -10.087 1.00 82.19 69 THR A O 1
ATOM 546 N N . GLY A 1 70 ? 14.440 -14.645 -11.055 1.00 83.19 70 GLY A N 1
ATOM 547 C CA . GLY A 1 70 ? 13.562 -15.241 -12.060 1.00 83.19 70 GLY A CA 1
ATOM 548 C C . GLY A 1 70 ? 12.113 -15.447 -11.622 1.00 83.19 70 GLY A C 1
ATOM 549 O O . GLY A 1 70 ? 11.610 -14.834 -10.672 1.00 83.19 70 GLY A O 1
ATOM 550 N N . ILE A 1 71 ? 11.414 -16.308 -12.368 1.00 85.31 71 ILE A N 1
ATOM 551 C CA . ILE A 1 71 ? 9.971 -16.547 -12.239 1.00 85.31 71 ILE A CA 1
ATOM 552 C C . ILE A 1 71 ? 9.584 -17.247 -10.932 1.00 85.31 71 ILE A C 1
ATOM 554 O O . ILE A 1 71 ? 8.413 -17.218 -10.566 1.00 85.31 71 ILE A O 1
ATOM 558 N N . CYS A 1 72 ? 10.533 -17.815 -10.183 1.00 85.56 72 CYS A N 1
ATOM 559 C CA . CYS A 1 72 ? 10.265 -18.451 -8.891 1.00 85.56 72 CYS A CA 1
ATOM 560 C C . CYS A 1 72 ? 9.581 -17.503 -7.879 1.00 85.56 72 CYS A C 1
ATOM 562 O O . CYS A 1 72 ? 8.818 -17.953 -7.028 1.00 85.56 72 CYS A O 1
ATOM 564 N N . ASN A 1 73 ? 9.735 -16.179 -8.008 1.00 85.06 73 ASN A N 1
ATOM 565 C CA . ASN A 1 73 ? 9.012 -15.212 -7.168 1.00 85.06 73 ASN A CA 1
ATOM 566 C C . ASN A 1 73 ? 7.489 -15.198 -7.400 1.00 85.06 73 ASN A C 1
ATOM 568 O O . ASN A 1 73 ? 6.762 -14.612 -6.598 1.00 85.06 73 ASN A O 1
ATOM 572 N N . ILE A 1 74 ? 6.971 -15.852 -8.449 1.00 86.62 74 ILE A N 1
ATOM 573 C CA . ILE A 1 74 ? 5.523 -15.967 -8.689 1.00 86.62 74 ILE A CA 1
ATOM 574 C C . ILE A 1 74 ? 4.795 -16.638 -7.517 1.00 86.62 74 ILE A C 1
ATOM 576 O O . ILE A 1 74 ? 3.631 -16.336 -7.258 1.00 86.62 74 ILE A O 1
ATOM 580 N N . TRP A 1 75 ? 5.490 -17.491 -6.758 1.00 87.62 75 TRP A N 1
ATOM 581 C CA . TRP A 1 75 ? 4.957 -18.120 -5.552 1.00 87.62 75 TRP A CA 1
ATOM 582 C C . TRP A 1 75 ? 4.595 -17.108 -4.463 1.00 87.62 75 TRP A C 1
ATOM 584 O O . TRP A 1 75 ? 3.631 -17.336 -3.736 1.00 87.62 75 TRP A O 1
ATOM 594 N N . ILE A 1 76 ? 5.293 -15.968 -4.389 1.00 86.12 76 ILE A N 1
ATOM 595 C CA . ILE A 1 76 ? 4.933 -14.870 -3.480 1.00 86.12 76 ILE A CA 1
ATOM 596 C C . ILE A 1 76 ? 3.574 -14.301 -3.890 1.00 86.12 76 ILE A C 1
ATOM 598 O O . ILE A 1 76 ? 2.681 -14.184 -3.056 1.00 86.12 76 ILE A O 1
ATOM 602 N N . ALA A 1 77 ? 3.384 -14.009 -5.180 1.00 85.31 77 ALA A N 1
ATOM 603 C CA . ALA A 1 77 ? 2.118 -13.488 -5.691 1.00 85.31 77 ALA A CA 1
ATOM 604 C C . ALA A 1 77 ? 0.964 -14.482 -5.471 1.00 85.31 77 ALA A C 1
ATOM 606 O O . ALA A 1 77 ? -0.082 -14.104 -4.947 1.00 85.31 77 ALA A O 1
ATOM 607 N N . LEU A 1 78 ? 1.168 -15.765 -5.792 1.00 89.56 78 LEU A N 1
ATOM 608 C CA . LEU A 1 78 ? 0.170 -16.814 -5.560 1.00 89.56 78 LEU A CA 1
ATOM 609 C C . LEU A 1 78 ? -0.160 -16.975 -4.071 1.00 89.56 78 LEU A C 1
ATOM 611 O O . LEU A 1 78 ? -1.335 -17.036 -3.707 1.00 89.56 78 LEU A O 1
ATOM 615 N N . GLY A 1 79 ? 0.859 -17.002 -3.209 1.00 91.25 79 GLY A N 1
ATOM 616 C CA . GLY A 1 79 ? 0.698 -17.100 -1.761 1.00 91.25 79 GLY A CA 1
ATOM 617 C C . GLY A 1 79 ? -0.080 -15.921 -1.181 1.00 91.25 79 GLY A C 1
ATOM 618 O O . GLY A 1 79 ? -0.995 -16.131 -0.386 1.00 91.25 79 GLY A O 1
ATOM 619 N N . LEU A 1 80 ? 0.211 -14.697 -1.630 1.00 89.62 80 LEU A N 1
ATOM 620 C CA . LEU A 1 80 ? -0.529 -13.498 -1.233 1.00 89.62 80 LEU A CA 1
ATOM 621 C C . LEU A 1 80 ? -1.980 -13.539 -1.717 1.00 89.62 80 LEU A C 1
ATOM 623 O O . LEU A 1 80 ? -2.883 -13.273 -0.929 1.00 89.62 80 LEU A O 1
ATOM 627 N N . CYS A 1 81 ? -2.234 -13.930 -2.969 1.00 89.94 81 CYS A N 1
ATOM 628 C CA . CYS A 1 81 ? -3.596 -14.041 -3.494 1.00 89.94 81 CYS A CA 1
ATOM 629 C C . CYS A 1 81 ? -4.435 -15.064 -2.715 1.00 89.94 81 CYS A C 1
ATOM 631 O O . CYS A 1 81 ? -5.552 -14.760 -2.290 1.00 89.94 81 CYS A O 1
ATOM 633 N N . VAL A 1 82 ? -3.898 -16.269 -2.498 1.00 93.81 82 VAL A N 1
ATOM 634 C CA . VAL A 1 82 ? -4.590 -17.328 -1.748 1.00 93.81 82 VAL A CA 1
ATOM 635 C C . VAL A 1 82 ? -4.745 -16.937 -0.278 1.00 93.81 82 VAL A C 1
ATOM 637 O O . VAL A 1 82 ? -5.824 -17.099 0.290 1.00 93.81 82 VAL A O 1
ATOM 640 N N . GLY A 1 83 ? -3.699 -16.378 0.333 1.00 92.94 83 GLY A N 1
ATOM 641 C CA . GLY A 1 83 ? -3.708 -15.910 1.716 1.00 92.94 83 GLY A CA 1
ATOM 642 C C . GLY A 1 83 ? -4.748 -14.818 1.952 1.00 92.94 83 GLY A C 1
ATOM 643 O O . GLY A 1 83 ? -5.561 -14.934 2.871 1.00 92.94 83 GLY A O 1
ATOM 644 N N . ALA A 1 84 ? -4.795 -13.807 1.081 1.00 90.44 84 ALA A N 1
ATOM 645 C CA . ALA A 1 84 ? -5.799 -12.751 1.125 1.00 90.44 84 ALA A CA 1
ATOM 646 C C . ALA A 1 84 ? -7.214 -13.323 0.963 1.00 90.44 84 ALA A C 1
ATOM 648 O O . ALA A 1 84 ? -8.098 -13.020 1.766 1.00 90.44 84 ALA A O 1
ATOM 649 N N . TRP A 1 85 ? -7.431 -14.210 -0.014 1.00 91.62 85 TRP A N 1
ATOM 650 C CA . TRP A 1 85 ? -8.729 -14.858 -0.213 1.00 91.62 85 TRP A CA 1
ATOM 651 C C . TRP A 1 85 ? -9.183 -15.641 1.029 1.00 91.62 85 TRP A C 1
ATOM 653 O O . TRP A 1 85 ? -10.310 -15.455 1.497 1.00 91.62 85 TRP A O 1
ATOM 663 N N . CYS A 1 86 ? -8.302 -16.456 1.615 1.00 94.31 86 CYS A N 1
ATOM 664 C CA . CYS A 1 86 ? -8.566 -17.185 2.855 1.00 94.31 86 CYS A CA 1
ATOM 665 C C . CYS A 1 86 ? -8.879 -16.231 4.017 1.00 94.31 86 CYS A C 1
ATOM 667 O O . CYS A 1 86 ? -9.849 -16.443 4.751 1.00 94.31 86 CYS A O 1
ATOM 669 N N . ASN A 1 87 ? -8.102 -15.157 4.168 1.00 92.94 87 ASN A N 1
ATOM 670 C CA . ASN A 1 87 ? -8.303 -14.152 5.205 1.00 92.94 87 ASN A CA 1
ATOM 671 C C . ASN A 1 87 ? -9.698 -13.510 5.109 1.00 92.94 87 ASN A C 1
ATOM 673 O O . ASN A 1 87 ? -10.452 -13.489 6.086 1.00 92.94 87 ASN A O 1
ATOM 677 N N . TYR A 1 88 ? -10.105 -13.072 3.916 1.00 89.31 88 TYR A N 1
ATOM 678 C CA . TYR A 1 88 ? -11.438 -12.503 3.708 1.00 89.31 88 TYR A CA 1
ATOM 679 C C . TYR A 1 88 ? -12.556 -13.533 3.897 1.00 89.31 88 TYR A C 1
ATOM 681 O O . TYR A 1 88 ? -13.586 -13.229 4.505 1.00 89.31 88 TYR A O 1
ATOM 689 N N . LYS A 1 89 ? -12.363 -14.765 3.414 1.00 91.38 89 LYS A N 1
ATOM 690 C CA . LYS A 1 89 ? -13.384 -15.814 3.484 1.00 91.38 89 LYS A CA 1
ATOM 691 C C . LYS A 1 89 ? -13.645 -16.286 4.913 1.00 91.38 89 LYS A C 1
ATOM 693 O O . LYS A 1 89 ? -14.807 -16.469 5.285 1.00 91.38 89 LYS A O 1
ATOM 698 N N . PHE A 1 90 ? -12.591 -16.506 5.697 1.00 93.44 90 PHE A N 1
ATOM 699 C CA . PHE A 1 90 ? -12.691 -17.151 7.007 1.00 93.44 90 PHE A CA 1
ATOM 700 C C . PHE A 1 90 ? -12.629 -16.169 8.175 1.00 93.44 90 PHE A C 1
ATOM 702 O O . PHE A 1 90 ? -13.366 -16.350 9.149 1.00 93.44 90 PHE A O 1
ATOM 709 N N . LEU A 1 91 ? -11.782 -15.138 8.094 1.00 92.12 91 LEU A N 1
ATOM 710 C CA . LEU A 1 91 ? -11.522 -14.240 9.217 1.00 92.12 91 LEU A CA 1
ATOM 711 C C . LEU A 1 91 ? -12.388 -12.982 9.167 1.00 92.12 91 LEU A C 1
ATOM 713 O O . LEU A 1 91 ? -13.037 -12.674 10.164 1.00 92.12 91 LEU A O 1
ATOM 717 N N . ALA A 1 92 ? -12.472 -12.294 8.024 1.00 88.88 92 ALA A N 1
ATOM 718 C CA . ALA A 1 92 ? -13.087 -10.962 7.953 1.00 88.88 92 ALA A CA 1
ATOM 719 C C . ALA A 1 92 ? -14.545 -10.928 8.448 1.00 88.88 92 ALA A C 1
ATOM 721 O O . ALA A 1 92 ? -14.895 -10.107 9.297 1.00 88.88 92 ALA A O 1
ATOM 722 N N . LYS A 1 93 ? -15.394 -11.864 7.992 1.00 89.06 93 LYS A N 1
ATOM 723 C CA . LYS A 1 93 ? -16.801 -11.932 8.433 1.00 89.06 93 LYS A CA 1
ATOM 724 C C . LYS A 1 93 ? -16.922 -12.202 9.935 1.00 89.06 93 LYS A C 1
ATOM 726 O O . LYS A 1 93 ? -17.741 -11.580 10.607 1.00 89.06 93 LYS A O 1
ATOM 731 N N . ARG A 1 94 ? -16.121 -13.133 10.464 1.00 90.94 94 ARG A N 1
ATOM 732 C CA . ARG A 1 94 ? -16.140 -13.480 11.893 1.00 90.94 94 ARG A CA 1
ATOM 733 C C . ARG A 1 94 ? -15.656 -12.306 12.731 1.00 90.94 94 ARG A C 1
ATOM 735 O O . ARG A 1 94 ? -16.328 -11.934 13.684 1.00 90.94 94 ARG A O 1
ATOM 742 N N . LEU A 1 95 ? -14.545 -11.693 12.338 1.00 91.19 95 LEU A N 1
ATOM 743 C CA . LEU A 1 95 ? -13.983 -10.546 13.035 1.00 91.19 95 LEU A CA 1
ATOM 744 C C . LEU A 1 95 ? -14.999 -9.403 13.112 1.00 91.19 95 LEU A C 1
ATOM 746 O O . LEU A 1 95 ? -15.224 -8.883 14.199 1.00 91.19 95 LEU A O 1
ATOM 750 N N . ARG A 1 96 ? -15.697 -9.093 12.010 1.00 89.81 96 ARG A N 1
ATOM 751 C CA . ARG A 1 96 ? -16.708 -8.027 11.988 1.00 89.81 96 ARG A CA 1
ATOM 752 C C . ARG A 1 96 ? -17.854 -8.259 12.979 1.00 89.81 96 ARG A C 1
ATOM 754 O O . ARG A 1 96 ? -18.200 -7.353 13.733 1.00 89.81 96 ARG A O 1
ATOM 761 N N . ILE A 1 97 ? -18.404 -9.472 13.022 1.00 91.19 97 ILE A N 1
ATOM 762 C CA . ILE A 1 97 ? -19.480 -9.817 13.968 1.00 91.19 97 ILE A CA 1
ATOM 763 C C . ILE A 1 97 ? -18.988 -9.655 15.414 1.00 91.19 97 ILE A C 1
ATOM 765 O O . ILE A 1 97 ? -19.700 -9.145 16.273 1.00 91.19 97 ILE A O 1
ATOM 769 N N . TYR A 1 98 ? -17.746 -10.049 15.693 1.00 90.94 98 TYR A N 1
ATOM 770 C CA . TYR A 1 98 ? -17.180 -9.943 17.035 1.00 90.94 98 TYR A CA 1
ATOM 771 C C . TYR A 1 98 ? -16.856 -8.502 17.430 1.00 90.94 98 TYR A C 1
ATOM 773 O O . TYR A 1 98 ? -17.036 -8.156 18.595 1.00 90.94 98 TYR A O 1
ATOM 781 N N . THR A 1 99 ? -16.419 -7.661 16.489 1.00 91.06 99 THR A N 1
ATOM 782 C CA . THR A 1 99 ? -16.200 -6.234 16.760 1.00 91.06 99 THR A CA 1
ATOM 783 C C . THR A 1 99 ? -17.492 -5.526 17.154 1.00 91.06 99 THR A C 1
ATOM 785 O O . THR A 1 99 ? -17.452 -4.693 18.046 1.00 91.06 99 THR A O 1
ATOM 788 N N . GLU A 1 100 ? -18.640 -5.905 16.578 1.00 89.25 100 GLU A N 1
ATOM 789 C CA . GLU A 1 100 ? -19.949 -5.322 16.924 1.00 89.25 100 GLU A CA 1
ATOM 790 C C . GLU A 1 100 ? -20.333 -5.599 18.372 1.00 89.25 100 GLU A C 1
ATOM 792 O O . GLU A 1 100 ? -20.718 -4.693 19.105 1.00 89.25 100 GLU A O 1
ATOM 797 N N . VAL A 1 101 ? -20.169 -6.851 18.801 1.00 91.12 101 VAL A N 1
ATOM 798 C CA . VAL A 1 101 ? -20.469 -7.269 20.175 1.00 91.12 101 VAL A CA 1
ATOM 799 C C . VAL A 1 101 ? -19.450 -6.697 21.170 1.00 91.12 101 VAL A C 1
ATOM 801 O O . VAL A 1 101 ? -19.784 -6.446 22.326 1.00 91.12 101 VAL A O 1
ATOM 804 N N . ALA A 1 102 ? -18.214 -6.461 20.731 1.00 91.56 102 ALA A N 1
ATOM 805 C CA . ALA A 1 102 ? -17.148 -5.856 21.523 1.00 91.56 102 ALA A CA 1
ATOM 806 C C . ALA A 1 102 ? -17.173 -4.318 21.440 1.00 91.56 102 ALA A C 1
ATOM 808 O O . ALA A 1 102 ? -16.171 -3.703 21.092 1.00 91.56 102 ALA A O 1
ATOM 809 N N . SER A 1 103 ? -18.315 -3.703 21.766 1.00 88.81 103 SER A N 1
ATOM 810 C CA . SER A 1 103 ? -18.491 -2.238 21.805 1.00 88.81 103 SER A CA 1
ATOM 811 C C . SER A 1 103 ? -18.293 -1.526 20.457 1.00 88.81 103 SER A C 1
ATOM 813 O O . SER A 1 103 ? -17.841 -0.385 20.424 1.00 88.81 103 SER A O 1
ATOM 815 N N . ASP A 1 104 ? -18.621 -2.196 19.347 1.00 86.25 104 ASP A N 1
ATOM 816 C CA . ASP A 1 104 ? -18.385 -1.718 17.975 1.00 86.25 104 ASP A CA 1
ATOM 817 C C . ASP A 1 104 ? -16.948 -1.217 17.734 1.00 86.25 104 ASP A C 1
ATOM 819 O O . ASP A 1 104 ? -16.717 -0.193 17.089 1.00 86.25 104 ASP A O 1
ATOM 823 N N . SER A 1 105 ? -15.968 -1.961 18.259 1.00 88.12 105 SER A N 1
ATOM 824 C CA . SER A 1 105 ? -14.553 -1.608 18.166 1.00 88.12 105 SER A CA 1
ATOM 825 C C . SER A 1 105 ? -14.085 -1.375 16.735 1.00 88.12 105 SER A C 1
ATOM 827 O O . SER A 1 105 ? -14.245 -2.218 15.849 1.00 88.12 105 SER A O 1
ATOM 829 N N . VAL A 1 106 ? -13.420 -0.238 16.540 1.00 85.94 106 VAL A N 1
ATOM 830 C CA . VAL A 1 106 ? -12.950 0.225 15.224 1.00 85.94 106 VAL A CA 1
ATOM 831 C C . VAL A 1 106 ? -11.469 -0.062 14.969 1.00 85.94 106 VAL A C 1
ATOM 833 O O . VAL A 1 106 ? -11.022 0.016 13.830 1.00 85.94 106 VAL A O 1
ATOM 836 N N . THR A 1 107 ? -10.695 -0.419 16.003 1.00 90.06 107 THR A N 1
ATOM 837 C CA . THR A 1 107 ? -9.266 -0.768 15.878 1.00 90.06 107 THR A CA 1
ATOM 838 C C . THR A 1 107 ? -8.965 -2.134 16.488 1.00 90.06 107 THR A C 1
ATOM 840 O O . THR A 1 107 ? -9.676 -2.585 17.383 1.00 90.06 107 THR A O 1
ATOM 843 N N . ILE A 1 108 ? -7.882 -2.785 16.045 1.00 90.44 108 ILE A N 1
ATOM 844 C CA . ILE A 1 108 ? -7.442 -4.072 16.609 1.00 90.44 108 ILE A CA 1
ATOM 845 C C . ILE A 1 108 ? -7.109 -3.971 18.110 1.00 90.44 108 ILE A C 1
ATOM 847 O O . ILE A 1 108 ? -7.596 -4.813 18.862 1.00 90.44 108 ILE A O 1
ATOM 851 N N . PRO A 1 109 ? -6.351 -2.964 18.596 1.00 92.00 109 PRO A N 1
ATOM 852 C CA . PRO A 1 109 ? -6.077 -2.834 20.028 1.00 92.00 109 PRO A CA 1
ATOM 853 C C . PRO A 1 109 ? -7.345 -2.660 20.871 1.00 92.00 109 PRO A C 1
ATOM 855 O O . PRO A 1 109 ? -7.464 -3.280 21.924 1.00 92.00 109 PRO A O 1
ATOM 858 N N . ASP A 1 110 ? -8.295 -1.856 20.390 1.00 90.38 110 ASP A N 1
ATOM 859 C CA . ASP A 1 110 ? -9.581 -1.632 21.059 1.00 90.38 110 ASP A CA 1
ATOM 860 C C . ASP A 1 110 ? -10.446 -2.902 21.060 1.00 90.38 110 ASP A C 1
ATOM 862 O O . ASP A 1 110 ? -10.995 -3.291 22.089 1.00 90.38 110 ASP A O 1
ATOM 866 N N . PHE A 1 111 ? -10.471 -3.624 19.935 1.00 92.75 111 PHE A N 1
ATOM 867 C CA . PHE A 1 111 ? -11.133 -4.920 19.847 1.00 92.75 111 PHE A CA 1
ATOM 868 C C . PHE A 1 111 ? -10.561 -5.913 20.861 1.00 92.75 111 PHE A C 1
ATOM 870 O O . PHE A 1 111 ? -11.329 -6.590 21.538 1.00 92.75 111 PHE A O 1
ATOM 877 N N . LEU A 1 112 ? -9.234 -6.001 20.996 1.00 92.94 112 LEU A N 1
ATOM 878 C CA . LEU A 1 112 ? -8.594 -6.900 21.957 1.00 92.94 112 LEU A CA 1
ATOM 879 C C . LEU A 1 112 ? -8.913 -6.500 23.405 1.00 92.94 112 LEU A C 1
ATOM 881 O O . LEU A 1 112 ? -9.276 -7.365 24.201 1.00 92.94 112 LEU A O 1
ATOM 885 N N . GLU A 1 113 ? -8.854 -5.208 23.738 1.00 92.56 113 GLU A N 1
ATOM 886 C CA . GLU A 1 113 ? -9.237 -4.696 25.063 1.00 92.56 113 GLU A CA 1
ATOM 887 C C . GLU A 1 113 ? -10.678 -5.100 25.418 1.00 92.56 113 GLU A C 1
ATOM 889 O O . GLU A 1 113 ? -10.913 -5.762 26.434 1.00 92.56 113 GLU A O 1
ATOM 894 N N . ASN A 1 114 ? -11.638 -4.800 24.538 1.00 91.75 114 ASN A N 1
ATOM 895 C CA . ASN A 1 114 ? -13.059 -5.066 24.773 1.00 91.75 114 ASN A CA 1
ATOM 896 C C . ASN A 1 114 ? -13.389 -6.564 24.744 1.00 91.75 114 ASN A C 1
ATOM 898 O O . ASN A 1 114 ? -14.159 -7.059 25.573 1.00 91.75 114 ASN A O 1
ATOM 902 N N . ARG A 1 115 ? -12.775 -7.326 23.832 1.00 90.69 115 ARG A N 1
ATOM 903 C CA . ARG A 1 115 ? -13.001 -8.771 23.686 1.00 90.69 115 ARG A CA 1
ATOM 904 C C . ARG A 1 115 ? -12.544 -9.557 24.908 1.00 90.69 115 ARG A C 1
ATOM 906 O O . ARG A 1 115 ? -13.199 -10.546 25.260 1.00 90.69 115 ARG A O 1
ATOM 913 N N . PHE A 1 116 ? -11.429 -9.156 25.514 1.00 92.44 116 PHE A N 1
ATOM 914 C CA . PHE A 1 116 ? -10.870 -9.797 26.705 1.00 92.44 116 PHE A CA 1
ATOM 915 C C . PHE A 1 116 ? -11.281 -9.108 28.011 1.00 92.44 116 PHE A C 1
ATOM 917 O O . PHE A 1 116 ? -10.946 -9.608 29.082 1.00 92.44 116 PHE A O 1
ATOM 924 N N . LYS A 1 117 ? -12.068 -8.022 27.935 1.00 89.44 117 LYS A N 1
ATOM 925 C CA . LYS A 1 117 ? -12.504 -7.213 29.086 1.00 89.44 117 LYS A CA 1
ATOM 926 C C . LYS A 1 117 ? -11.313 -6.749 29.932 1.00 89.44 117 LYS A C 1
ATOM 928 O O . LYS A 1 117 ? -11.368 -6.767 31.164 1.00 89.44 117 LYS A O 1
ATOM 933 N N . ASP A 1 118 ? -10.233 -6.374 29.253 1.00 90.12 118 ASP A N 1
ATOM 934 C CA . ASP A 1 118 ? -8.989 -5.946 29.878 1.00 90.12 118 ASP A CA 1
ATOM 935 C C . ASP A 1 118 ? -9.193 -4.603 30.594 1.00 90.12 118 ASP A C 1
ATOM 937 O O . ASP A 1 118 ? -9.389 -3.567 29.966 1.00 90.12 118 ASP A O 1
ATOM 941 N N . ARG A 1 119 ? -9.146 -4.616 31.932 1.00 86.12 119 ARG A N 1
ATOM 942 C CA . ARG A 1 119 ? -9.276 -3.402 32.753 1.00 86.12 119 ARG A CA 1
ATOM 943 C C . ARG A 1 119 ? -7.960 -2.641 32.913 1.00 86.12 119 ARG A C 1
ATOM 945 O O . ARG A 1 119 ? -7.995 -1.467 33.272 1.00 86.12 119 ARG A O 1
ATOM 952 N N . THR A 1 120 ? -6.814 -3.286 32.681 1.00 90.19 120 THR A N 1
ATOM 953 C CA . THR A 1 120 ? -5.486 -2.673 32.842 1.00 90.19 120 THR A CA 1
ATOM 954 C C . THR A 1 120 ? -5.002 -1.991 31.565 1.00 90.19 120 THR A C 1
ATOM 956 O O . THR A 1 120 ? -3.999 -1.280 31.603 1.00 90.19 120 THR A O 1
ATOM 959 N N . LYS A 1 121 ? -5.723 -2.163 30.445 1.00 90.44 121 LYS A N 1
ATOM 960 C CA . LYS A 1 121 ? -5.396 -1.631 29.106 1.00 90.44 121 LYS A CA 1
ATOM 961 C C . LYS A 1 121 ? -4.058 -2.132 28.560 1.00 90.44 121 LYS A C 1
ATOM 963 O O . LYS A 1 121 ? -3.504 -1.564 27.616 1.00 90.44 121 LYS A O 1
ATOM 968 N N . THR A 1 122 ? -3.524 -3.199 29.143 1.00 92.56 122 THR A N 1
ATOM 969 C CA . THR A 1 122 ? -2.229 -3.769 28.783 1.00 92.56 122 THR A CA 1
ATOM 970 C C . THR A 1 122 ? -2.253 -4.299 27.352 1.00 92.56 122 THR A C 1
ATOM 972 O O . THR A 1 122 ? -1.325 -4.029 26.590 1.00 92.56 122 THR A O 1
ATOM 975 N N . LEU A 1 123 ? -3.337 -4.968 26.943 1.00 91.75 123 LEU A N 1
ATOM 976 C CA . LEU A 1 123 ? -3.496 -5.479 25.579 1.00 91.75 123 LEU A CA 1
ATOM 977 C C . LEU A 1 123 ? -3.512 -4.355 24.547 1.00 91.75 123 LEU A C 1
ATOM 979 O O . LEU A 1 123 ? -2.886 -4.481 23.492 1.00 91.75 123 LEU A O 1
ATOM 983 N N . ARG A 1 124 ? -4.173 -3.239 24.863 1.00 92.56 124 ARG A N 1
ATOM 984 C CA . ARG A 1 124 ? -4.209 -2.068 23.987 1.00 92.56 124 ARG A CA 1
ATOM 985 C C . ARG A 1 124 ? -2.833 -1.437 23.826 1.00 92.56 124 ARG A C 1
ATOM 987 O O . ARG A 1 124 ? -2.447 -1.120 22.704 1.00 92.56 124 ARG A O 1
ATOM 994 N N . ILE A 1 125 ? -2.096 -1.268 24.924 1.00 94.12 125 ILE A N 1
ATOM 995 C CA . ILE A 1 125 ? -0.762 -0.653 24.904 1.00 94.12 125 ILE A CA 1
ATOM 996 C C . ILE A 1 125 ? 0.218 -1.531 24.124 1.00 94.12 125 ILE A C 1
ATOM 998 O O . ILE A 1 125 ? 0.873 -1.037 23.211 1.00 94.12 125 ILE A O 1
ATOM 1002 N N . ILE A 1 126 ? 0.284 -2.831 24.428 1.00 95.38 126 ILE A N 1
ATOM 1003 C CA . ILE A 1 126 ? 1.203 -3.758 23.752 1.00 95.38 126 ILE A CA 1
ATOM 1004 C C . ILE A 1 126 ? 0.876 -3.842 22.258 1.00 95.38 126 ILE A C 1
ATOM 1006 O O . ILE A 1 126 ? 1.768 -3.687 21.426 1.00 95.38 126 ILE A O 1
ATOM 1010 N N . SER A 1 127 ? -0.399 -4.026 21.903 1.00 94.50 127 SER A N 1
ATOM 1011 C CA . SER A 1 127 ? -0.811 -4.110 20.495 1.00 94.50 127 SER A CA 1
ATOM 1012 C C . SER A 1 127 ? -0.546 -2.801 19.754 1.00 94.50 127 SER A C 1
ATOM 1014 O O . SER A 1 127 ? -0.056 -2.820 18.629 1.00 94.50 127 SER A O 1
ATOM 1016 N N . GLY A 1 128 ? -0.823 -1.658 20.389 1.00 94.75 128 GLY A N 1
ATOM 1017 C CA . GLY A 1 128 ? -0.532 -0.339 19.833 1.00 94.75 128 GLY A CA 1
ATOM 1018 C C . GLY A 1 128 ? 0.961 -0.119 19.589 1.00 94.75 128 GLY A C 1
ATOM 1019 O O . GLY A 1 128 ? 1.336 0.338 18.513 1.00 94.75 128 GLY A O 1
ATOM 1020 N N . LEU A 1 129 ? 1.820 -0.499 20.540 1.00 95.62 129 LEU A N 1
ATOM 1021 C CA . LEU A 1 129 ? 3.275 -0.410 20.391 1.00 95.62 129 LEU A CA 1
ATOM 1022 C C . LEU A 1 129 ? 3.790 -1.291 19.251 1.00 95.62 129 LEU A C 1
ATOM 1024 O O . LEU A 1 129 ? 4.582 -0.823 18.436 1.00 95.62 129 LEU A O 1
ATOM 1028 N N . LEU A 1 130 ? 3.312 -2.535 19.155 1.00 95.62 130 LEU A N 1
ATOM 1029 C CA . LEU A 1 130 ? 3.668 -3.423 18.048 1.00 95.62 130 LEU A CA 1
ATOM 1030 C C . LEU A 1 130 ? 3.264 -2.812 16.703 1.00 95.62 130 LEU A C 1
ATOM 1032 O O . LEU A 1 130 ? 4.093 -2.744 15.798 1.00 95.62 130 LEU A O 1
ATOM 1036 N N . ILE A 1 131 ? 2.031 -2.306 16.587 1.00 94.25 131 ILE A N 1
ATOM 1037 C CA . ILE A 1 131 ? 1.559 -1.630 15.372 1.00 94.25 131 ILE A CA 1
ATOM 1038 C C . ILE A 1 131 ? 2.483 -0.461 15.024 1.00 94.25 131 ILE A C 1
ATOM 1040 O O . ILE A 1 131 ? 2.942 -0.394 13.890 1.00 94.25 131 ILE A O 1
ATOM 1044 N N . ILE A 1 132 ? 2.810 0.414 15.981 1.00 94.94 132 ILE A N 1
ATOM 1045 C CA . ILE A 1 132 ? 3.698 1.563 15.748 1.00 94.94 132 ILE A CA 1
ATOM 1046 C C . ILE A 1 132 ? 5.061 1.108 15.216 1.00 94.94 132 ILE A C 1
ATOM 1048 O O . ILE A 1 132 ? 5.538 1.666 14.229 1.00 94.94 132 ILE A O 1
ATOM 1052 N N . ILE A 1 133 ? 5.679 0.090 15.818 1.00 95.62 133 ILE A N 1
ATOM 1053 C CA . ILE A 1 133 ? 6.999 -0.403 15.400 1.00 95.62 133 ILE A CA 1
ATOM 1054 C C . ILE A 1 133 ? 6.944 -0.953 13.969 1.00 95.62 133 ILE A C 1
ATOM 1056 O O . ILE A 1 133 ? 7.711 -0.514 13.108 1.00 95.62 133 ILE A O 1
ATOM 1060 N N . PHE A 1 134 ? 6.018 -1.873 13.686 1.00 93.06 134 PHE A N 1
ATOM 1061 C CA . PHE A 1 134 ? 5.928 -2.508 12.369 1.00 93.06 134 PHE A CA 1
ATOM 1062 C C . PHE A 1 134 ? 5.497 -1.525 11.274 1.00 93.06 134 PHE A C 1
ATOM 1064 O O . PHE A 1 134 ? 6.085 -1.527 10.192 1.00 93.06 134 PHE A O 1
ATOM 1071 N N . PHE A 1 135 ? 4.543 -0.630 11.552 1.00 89.81 135 PHE A N 1
ATOM 1072 C CA . PHE A 1 135 ? 4.146 0.401 10.590 1.00 89.81 135 PHE A CA 1
ATOM 1073 C C . PHE A 1 135 ? 5.243 1.439 10.362 1.00 89.81 135 PHE A C 1
ATOM 1075 O O . PHE A 1 135 ? 5.361 1.944 9.252 1.00 89.81 135 PHE A O 1
ATOM 1082 N N . THR A 1 136 ? 6.084 1.733 11.355 1.00 91.94 136 THR A N 1
ATOM 1083 C CA . THR A 1 136 ? 7.232 2.631 11.151 1.00 91.94 136 THR A CA 1
ATOM 1084 C C . THR A 1 136 ? 8.216 2.036 10.146 1.00 91.94 136 THR A C 1
ATOM 1086 O O . THR A 1 136 ? 8.635 2.728 9.219 1.00 91.94 136 THR A O 1
ATOM 1089 N N . LEU A 1 137 ? 8.546 0.745 10.274 1.00 90.12 137 LEU A N 1
ATOM 1090 C CA . LEU A 1 137 ? 9.400 0.047 9.305 1.00 90.12 137 LEU A CA 1
ATOM 1091 C C . LEU A 1 137 ? 8.753 0.004 7.915 1.00 90.12 137 LEU A C 1
ATOM 1093 O O . LEU A 1 137 ? 9.413 0.269 6.909 1.00 90.12 137 LEU A O 1
ATOM 1097 N N . TYR A 1 138 ? 7.448 -0.263 7.865 1.00 86.62 138 TYR A N 1
ATOM 1098 C CA . TYR A 1 138 ? 6.680 -0.263 6.625 1.00 86.62 138 TYR A CA 1
ATOM 1099 C C . TYR A 1 138 ? 6.712 1.103 5.923 1.00 86.62 138 TYR A C 1
ATOM 1101 O O . TYR A 1 138 ? 7.125 1.196 4.766 1.00 86.62 138 TYR A O 1
ATOM 1109 N N . VAL A 1 139 ? 6.362 2.183 6.626 1.00 87.81 139 VAL A N 1
ATOM 1110 C CA . VAL A 1 139 ? 6.360 3.551 6.084 1.00 87.81 139 VAL A CA 1
ATOM 1111 C C . VAL A 1 139 ? 7.774 3.992 5.694 1.00 87.81 139 VAL A C 1
ATOM 1113 O O . VAL A 1 139 ? 7.953 4.610 4.644 1.00 87.81 139 VAL A O 1
ATOM 1116 N N . SER A 1 140 ? 8.794 3.619 6.474 1.00 88.19 140 SER A N 1
ATOM 1117 C CA . SER A 1 140 ? 10.200 3.881 6.143 1.00 88.19 140 SER A CA 1
ATOM 1118 C C . SER A 1 140 ? 10.589 3.278 4.789 1.00 88.19 140 SER A C 1
ATOM 1120 O O . SER A 1 140 ? 11.194 3.967 3.965 1.00 88.19 140 SER A O 1
ATOM 1122 N N . SER A 1 141 ? 10.166 2.041 4.500 1.00 85.56 141 SER A N 1
ATOM 1123 C CA . SER A 1 141 ? 10.401 1.415 3.191 1.00 85.56 141 SER A CA 1
ATOM 1124 C C . SER A 1 141 ? 9.758 2.199 2.036 1.00 85.56 141 SER A C 1
ATOM 1126 O O . SER A 1 141 ? 10.379 2.367 0.983 1.00 85.56 141 SER A O 1
ATOM 1128 N N . GLY A 1 142 ? 8.562 2.760 2.253 1.00 85.62 142 GLY A N 1
ATOM 1129 C CA . GLY A 1 142 ? 7.869 3.610 1.284 1.00 85.62 142 GLY A CA 1
ATOM 1130 C C . GLY A 1 142 ? 8.602 4.927 1.019 1.00 85.62 142 GLY A C 1
ATOM 1131 O O . GLY A 1 142 ? 8.738 5.341 -0.131 1.00 85.62 142 GLY A O 1
ATOM 1132 N N . ILE A 1 143 ? 9.156 5.550 2.062 1.00 88.56 143 ILE A N 1
ATOM 1133 C CA . ILE A 1 143 ? 9.969 6.769 1.930 1.00 88.56 143 ILE A CA 1
ATOM 1134 C C . ILE A 1 143 ? 11.261 6.482 1.156 1.00 88.56 143 ILE A C 1
ATOM 1136 O O . ILE A 1 143 ? 11.641 7.275 0.297 1.00 88.56 143 ILE A O 1
ATOM 1140 N N . ILE A 1 144 ? 11.921 5.344 1.405 1.00 87.94 144 ILE A N 1
ATOM 1141 C CA . ILE A 1 144 ? 13.121 4.931 0.657 1.00 87.94 144 ILE A CA 1
ATOM 1142 C C . ILE A 1 144 ? 12.784 4.711 -0.823 1.00 87.94 144 ILE A C 1
ATOM 1144 O O . ILE A 1 144 ? 13.522 5.171 -1.697 1.00 87.94 144 ILE A O 1
ATOM 1148 N N . ALA A 1 145 ? 11.668 4.038 -1.116 1.00 84.62 145 ALA A N 1
ATOM 1149 C CA . ALA A 1 145 ? 11.176 3.861 -2.480 1.00 84.62 145 ALA A CA 1
ATOM 1150 C C . ALA A 1 145 ? 10.910 5.212 -3.165 1.00 84.62 145 ALA A C 1
ATOM 1152 O O . ALA A 1 145 ? 11.353 5.422 -4.296 1.00 84.62 145 ALA A O 1
ATOM 1153 N N . GLY A 1 146 ? 10.267 6.153 -2.466 1.00 86.25 146 GLY A N 1
ATOM 1154 C CA . GLY A 1 146 ? 10.061 7.521 -2.944 1.00 86.25 146 GLY A CA 1
ATOM 1155 C C . GLY A 1 146 ? 11.377 8.253 -3.213 1.00 86.25 146 GLY A C 1
ATOM 1156 O O . GLY A 1 146 ? 11.580 8.758 -4.312 1.00 86.25 146 GLY A O 1
ATOM 1157 N N . GLY A 1 147 ? 12.322 8.228 -2.270 1.00 88.44 147 GLY A N 1
ATOM 1158 C CA . GLY A 1 147 ? 13.645 8.841 -2.422 1.00 88.44 147 GLY A CA 1
ATOM 1159 C C . GLY A 1 147 ? 14.407 8.328 -3.645 1.00 88.44 147 GLY A C 1
ATOM 1160 O O . GLY A 1 147 ? 14.864 9.130 -4.457 1.00 88.44 147 GLY A O 1
ATOM 1161 N N . LYS A 1 148 ? 14.453 7.002 -3.841 1.00 86.88 148 LYS A N 1
ATOM 1162 C CA . LYS A 1 148 ? 15.058 6.374 -5.033 1.00 86.88 148 LYS A CA 1
ATOM 1163 C C . LYS A 1 148 ? 14.335 6.749 -6.326 1.00 86.88 148 LYS A C 1
ATOM 1165 O O . LYS A 1 148 ? 14.968 6.947 -7.358 1.00 86.88 148 LYS A O 1
ATOM 1170 N N . THR A 1 149 ? 13.010 6.866 -6.270 1.00 84.44 149 THR A N 1
ATOM 1171 C CA . THR A 1 149 ? 12.188 7.289 -7.411 1.00 84.44 149 THR A CA 1
ATOM 1172 C C . THR A 1 149 ? 12.522 8.725 -7.815 1.00 84.44 149 THR A C 1
ATOM 1174 O O . THR A 1 149 ? 12.740 9.005 -8.993 1.00 84.44 149 THR A O 1
ATOM 1177 N N . PHE A 1 150 ? 12.628 9.634 -6.843 1.00 86.12 150 PHE A N 1
ATOM 1178 C CA . PHE A 1 150 ? 13.004 11.023 -7.098 1.00 86.12 150 PHE A CA 1
ATOM 1179 C C . PHE A 1 150 ? 14.440 11.157 -7.614 1.00 86.12 150 PHE A C 1
ATOM 1181 O O . PHE A 1 150 ? 14.687 11.941 -8.530 1.00 86.12 150 PHE A O 1
ATOM 1188 N N . GLU A 1 151 ? 15.365 10.371 -7.068 1.00 87.62 151 GLU A N 1
ATOM 1189 C CA . GLU A 1 151 ? 16.753 10.321 -7.524 1.00 87.62 151 GLU A CA 1
ATOM 1190 C C . GLU A 1 151 ? 16.856 9.832 -8.971 1.00 87.62 151 GLU A C 1
ATOM 1192 O O . GLU A 1 151 ? 17.478 10.489 -9.804 1.00 87.62 151 GLU A O 1
ATOM 1197 N N . SER A 1 152 ? 16.157 8.747 -9.311 1.00 83.12 152 SER A N 1
ATOM 1198 C CA . SER A 1 152 ? 16.174 8.178 -10.659 1.00 83.12 152 SER A CA 1
ATOM 1199 C C . SER A 1 152 ? 15.511 9.080 -11.708 1.00 83.12 152 SER A C 1
ATOM 1201 O O . SER A 1 152 ? 16.020 9.185 -12.825 1.00 83.12 152 SER A O 1
ATOM 1203 N N . PHE A 1 153 ? 14.399 9.747 -11.378 1.00 81.81 153 PHE A N 1
ATOM 1204 C CA . PHE A 1 153 ? 13.665 10.563 -12.351 1.00 81.81 153 PHE A CA 1
ATOM 1205 C C . PHE A 1 153 ? 14.156 12.007 -12.448 1.00 81.81 153 PHE A C 1
ATOM 1207 O O . PHE A 1 153 ? 14.260 12.548 -13.550 1.00 81.81 153 PHE A O 1
ATOM 1214 N N . PHE A 1 154 ? 14.450 12.646 -11.317 1.00 83.44 154 PHE A N 1
ATOM 1215 C CA . PHE A 1 154 ? 14.774 14.073 -11.274 1.00 83.44 154 PHE A CA 1
ATOM 1216 C C . PHE A 1 154 ? 16.266 14.350 -11.078 1.00 83.44 154 PHE A C 1
ATOM 1218 O O . PHE A 1 154 ? 16.665 15.510 -11.160 1.00 83.44 154 PHE A O 1
ATOM 1225 N N . GLY A 1 155 ? 17.088 13.326 -10.818 1.00 82.44 155 GLY A N 1
ATOM 1226 C CA . GLY A 1 155 ? 18.510 13.500 -10.509 1.00 82.44 155 GLY A CA 1
ATOM 1227 C C . GLY A 1 155 ? 18.758 14.236 -9.187 1.00 82.44 155 GLY A C 1
ATOM 1228 O O . GLY A 1 155 ? 19.853 14.746 -8.962 1.00 82.44 155 GLY A O 1
ATOM 1229 N N . LEU A 1 156 ? 17.737 14.341 -8.329 1.00 85.06 156 LEU A N 1
ATOM 1230 C CA . LEU A 1 156 ? 17.865 14.901 -6.985 1.00 85.06 156 LEU A CA 1
ATOM 1231 C C . LEU A 1 156 ? 18.629 13.921 -6.097 1.00 85.06 156 LEU A C 1
ATOM 1233 O O . LEU A 1 156 ? 18.505 12.713 -6.269 1.00 85.06 156 LEU A O 1
ATOM 1237 N N . SER A 1 157 ? 19.366 14.414 -5.101 1.00 92.88 157 SER A N 1
ATOM 1238 C CA . SER A 1 157 ? 19.942 13.494 -4.118 1.00 92.88 157 SER A CA 1
ATOM 1239 C C . SER A 1 157 ? 18.828 12.734 -3.394 1.00 92.88 157 SER A C 1
ATOM 1241 O O . SER A 1 157 ? 17.764 13.300 -3.105 1.00 92.88 157 SER A O 1
ATOM 1243 N N . PHE A 1 158 ? 19.089 11.468 -3.062 1.00 91.00 158 PHE A N 1
ATOM 1244 C CA . PHE A 1 158 ? 18.181 10.625 -2.283 1.00 91.00 158 PHE A CA 1
ATOM 1245 C C . PHE A 1 158 ? 17.542 11.362 -1.091 1.00 91.00 158 PHE A C 1
ATOM 1247 O O . PHE A 1 158 ? 16.332 11.275 -0.886 1.00 91.00 158 PHE A O 1
ATOM 1254 N N . THR A 1 159 ? 18.331 12.137 -0.337 1.00 92.75 159 THR A N 1
ATOM 1255 C CA . THR A 1 159 ? 17.862 12.885 0.840 1.00 92.75 159 THR A CA 1
ATOM 1256 C C . THR A 1 159 ? 16.775 13.901 0.489 1.00 92.75 159 THR A C 1
ATOM 1258 O O . THR A 1 159 ? 15.735 13.932 1.146 1.00 92.75 159 THR A O 1
ATOM 1261 N N . TYR A 1 160 ? 16.972 14.709 -0.559 1.00 91.62 160 TYR A N 1
ATOM 1262 C CA . TYR A 1 160 ? 15.959 15.682 -0.982 1.00 91.62 160 TYR A CA 1
ATOM 1263 C C . TYR A 1 160 ? 14.708 14.988 -1.533 1.00 91.62 160 TYR A C 1
ATOM 1265 O O . TYR A 1 160 ? 13.593 15.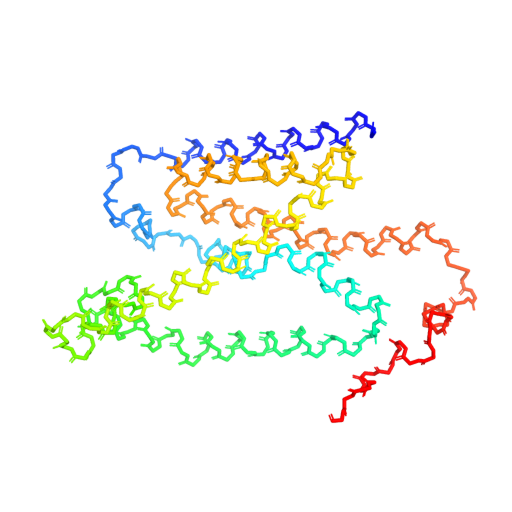414 -1.231 1.00 91.62 160 TYR A O 1
ATOM 1273 N N . GLY A 1 161 ? 14.875 13.887 -2.272 1.00 89.62 161 GLY A N 1
ATOM 1274 C CA . GLY A 1 161 ? 13.760 13.073 -2.761 1.00 89.62 161 GLY A CA 1
ATOM 1275 C C . GLY A 1 161 ? 12.924 12.444 -1.639 1.00 89.62 161 GLY A C 1
ATOM 1276 O O . GLY A 1 161 ? 11.691 12.462 -1.682 1.00 89.62 161 GLY A O 1
ATOM 1277 N N . ALA A 1 162 ? 13.582 11.928 -0.599 1.00 90.81 162 ALA A N 1
ATOM 1278 C CA . ALA A 1 162 ? 12.925 11.351 0.570 1.00 90.81 162 ALA A CA 1
ATOM 1279 C C . ALA A 1 162 ? 12.135 12.412 1.356 1.00 90.81 162 ALA A C 1
ATOM 1281 O O . ALA A 1 162 ? 10.972 12.189 1.691 1.00 90.81 162 ALA A O 1
ATOM 1282 N N . VAL A 1 163 ? 12.723 13.592 1.590 1.00 92.88 163 VAL A N 1
ATOM 1283 C CA . VAL A 1 163 ? 12.041 14.709 2.269 1.00 92.88 163 VAL A CA 1
ATOM 1284 C C . VAL A 1 163 ? 10.826 15.184 1.470 1.00 92.88 163 VAL A C 1
ATOM 1286 O O . VAL A 1 163 ? 9.753 15.362 2.045 1.00 92.88 163 VAL A O 1
ATOM 1289 N N . ALA A 1 164 ? 10.955 15.334 0.149 1.00 88.75 164 ALA A N 1
ATOM 1290 C CA . ALA A 1 164 ? 9.834 15.699 -0.716 1.00 88.75 164 ALA A CA 1
ATOM 1291 C C . ALA A 1 164 ? 8.691 14.672 -0.635 1.00 88.75 164 ALA A C 1
ATOM 1293 O O . ALA A 1 164 ? 7.529 15.051 -0.496 1.00 88.75 164 ALA A O 1
ATOM 1294 N N . THR A 1 165 ? 9.026 13.377 -0.646 1.00 86.94 165 THR A N 1
ATOM 1295 C CA . THR A 1 165 ? 8.052 12.286 -0.483 1.00 86.94 165 THR A CA 1
ATOM 1296 C C . THR A 1 165 ? 7.294 12.415 0.840 1.00 86.94 165 THR A C 1
ATOM 1298 O O . THR A 1 165 ? 6.065 12.375 0.844 1.00 86.94 165 THR A O 1
ATOM 1301 N N . ILE A 1 166 ? 8.003 12.631 1.955 1.00 89.69 166 ILE A N 1
ATOM 1302 C CA . ILE A 1 166 ? 7.387 12.810 3.280 1.00 89.69 166 ILE A CA 1
ATOM 1303 C C . ILE A 1 166 ? 6.431 14.005 3.280 1.00 89.69 166 ILE A C 1
ATOM 1305 O O . ILE A 1 166 ? 5.296 13.870 3.728 1.00 89.69 166 ILE A O 1
ATOM 1309 N N . LEU A 1 167 ? 6.868 15.162 2.771 1.00 87.81 167 LEU A N 1
ATOM 1310 C CA . LEU A 1 167 ? 6.057 16.383 2.769 1.00 87.81 167 LEU A CA 1
ATOM 1311 C C . LEU A 1 167 ? 4.752 16.201 1.994 1.00 87.81 167 LEU A C 1
ATOM 1313 O O . LEU A 1 167 ? 3.693 16.587 2.483 1.00 87.81 167 LEU A O 1
ATOM 1317 N N . ILE A 1 168 ? 4.823 15.580 0.816 1.00 81.00 168 ILE A N 1
ATOM 1318 C CA . ILE A 1 168 ? 3.650 15.296 -0.011 1.00 81.00 168 ILE A CA 1
ATOM 1319 C C . ILE A 1 168 ? 2.688 14.364 0.735 1.00 81.00 168 ILE A C 1
ATOM 1321 O O . ILE A 1 168 ? 1.506 14.689 0.853 1.00 81.00 168 ILE A O 1
ATOM 1325 N N . VAL A 1 169 ? 3.193 13.244 1.270 1.00 79.81 169 VAL A N 1
ATOM 1326 C CA . VAL A 1 169 ? 2.385 12.236 1.980 1.00 79.81 169 VAL A CA 1
ATOM 1327 C C . VAL A 1 169 ? 1.710 12.813 3.215 1.00 79.81 169 VAL A C 1
ATOM 1329 O O . VAL A 1 169 ? 0.502 12.650 3.391 1.00 79.81 169 VAL A O 1
ATOM 1332 N N . VAL A 1 170 ? 2.462 13.530 4.049 1.00 82.12 170 VAL A N 1
ATOM 1333 C CA . VAL A 1 170 ? 1.924 14.201 5.236 1.00 82.12 170 VAL A CA 1
ATOM 1334 C C . VAL A 1 170 ? 0.846 15.195 4.824 1.00 82.12 170 VAL A C 1
ATOM 1336 O O . VAL A 1 170 ? -0.254 15.155 5.367 1.00 82.12 170 VAL A O 1
ATOM 1339 N N . PHE A 1 171 ? 1.109 16.039 3.825 1.00 77.50 171 PHE A N 1
ATOM 1340 C CA . PHE A 1 171 ? 0.144 17.046 3.406 1.00 77.50 171 PHE A CA 1
ATOM 1341 C C . PHE A 1 171 ? -1.193 16.410 3.004 1.00 77.50 171 PHE A C 1
ATOM 1343 O O . PHE A 1 171 ? -2.209 16.712 3.621 1.00 77.50 171 PHE A O 1
ATOM 1350 N N . TYR A 1 172 ? -1.227 15.476 2.047 1.00 70.50 172 TYR A N 1
ATOM 1351 C CA . TYR A 1 172 ? -2.520 14.940 1.598 1.00 70.50 172 TYR A CA 1
ATOM 1352 C C . TYR A 1 172 ? -3.209 14.030 2.634 1.00 70.50 172 TYR A C 1
ATOM 1354 O O . TYR A 1 172 ? -4.434 13.926 2.614 1.00 70.50 172 TYR A O 1
ATOM 1362 N N . THR A 1 173 ? -2.467 13.409 3.560 1.00 71.31 173 THR A N 1
ATOM 1363 C CA . THR A 1 173 ? -3.051 12.523 4.588 1.00 71.31 173 THR A CA 1
ATOM 1364 C C . THR A 1 173 ? -3.789 13.309 5.676 1.00 71.31 173 THR A C 1
ATOM 1366 O O . THR A 1 173 ? -4.857 12.892 6.121 1.00 71.31 173 THR A O 1
ATOM 1369 N N . PHE A 1 174 ? -3.267 14.468 6.094 1.00 72.56 174 PHE A N 1
ATOM 1370 C CA . PHE A 1 174 ? -3.877 15.269 7.166 1.00 72.56 174 PHE A CA 1
ATOM 1371 C C . PHE A 1 174 ? -5.191 15.950 6.753 1.00 72.56 174 PHE A C 1
ATOM 1373 O O . PHE A 1 174 ? -6.054 16.175 7.599 1.00 72.56 174 PHE A O 1
ATOM 1380 N N . PHE A 1 175 ? -5.365 16.277 5.469 1.00 67.88 175 PHE A N 1
ATOM 1381 C CA . PHE A 1 175 ? -6.521 17.046 4.993 1.00 67.88 175 PHE A CA 1
ATOM 1382 C C . PHE A 1 175 ? -7.702 16.194 4.499 1.00 67.88 175 PHE A C 1
ATOM 1384 O O . PHE A 1 175 ? -8.696 16.769 4.084 1.00 67.88 175 PHE A O 1
ATOM 1391 N N . GLY A 1 176 ? -7.630 14.860 4.493 1.00 65.38 176 GLY A N 1
ATOM 1392 C CA . GLY A 1 176 ? -8.612 14.037 3.768 1.00 65.38 176 GLY A CA 1
ATOM 1393 C C . GLY A 1 176 ? -9.694 13.331 4.600 1.00 65.38 176 GLY A C 1
ATOM 1394 O O . GLY A 1 176 ? -10.834 13.213 4.157 1.00 65.38 176 GLY A O 1
ATOM 1395 N N . GLY A 1 177 ? -9.356 12.811 5.784 1.00 75.31 177 GLY A N 1
ATOM 1396 C CA . GLY A 1 177 ? -10.187 11.803 6.465 1.00 75.31 177 GLY A CA 1
ATOM 1397 C C . GLY A 1 177 ? -10.285 10.469 5.700 1.00 75.31 177 GLY A C 1
ATOM 1398 O O . GLY A 1 177 ? -9.826 10.353 4.562 1.00 75.31 177 GLY A O 1
ATOM 1399 N N . PHE A 1 178 ? -10.871 9.433 6.316 1.00 81.31 178 PHE A N 1
ATOM 1400 C CA . PHE A 1 178 ? -10.873 8.065 5.765 1.00 81.31 178 PHE A CA 1
ATOM 1401 C C . PHE A 1 178 ? -11.498 7.973 4.369 1.00 81.31 178 PHE A C 1
ATOM 1403 O O . PHE A 1 178 ? -10.993 7.252 3.514 1.00 81.31 178 PHE A O 1
ATOM 1410 N N . LYS A 1 179 ? -12.565 8.737 4.106 1.00 82.00 179 LYS A N 1
ATOM 1411 C CA . LYS A 1 179 ? -13.238 8.748 2.803 1.00 82.00 179 LYS A CA 1
ATOM 1412 C C . LYS A 1 179 ? -12.328 9.242 1.680 1.00 82.00 179 LYS A C 1
ATOM 1414 O O . LYS A 1 179 ? -12.252 8.599 0.636 1.00 82.00 179 LYS A O 1
ATOM 1419 N N . ALA A 1 180 ? -11.650 10.373 1.881 1.00 82.19 180 ALA A N 1
ATOM 1420 C CA . ALA A 1 180 ? -10.753 10.908 0.865 1.00 82.19 180 ALA A CA 1
ATOM 1421 C C . ALA A 1 180 ? -9.583 9.953 0.626 1.00 82.19 180 ALA A C 1
ATOM 1423 O O . ALA A 1 180 ? -9.284 9.671 -0.529 1.00 82.19 180 ALA A O 1
ATOM 1424 N N . VAL A 1 181 ? -9.005 9.401 1.703 1.00 81.62 181 VAL A N 1
ATOM 1425 C CA . VAL A 1 181 ? -7.929 8.401 1.628 1.00 81.62 181 VAL A CA 1
ATOM 1426 C C . VAL A 1 181 ? -8.385 7.172 0.841 1.00 81.62 181 VAL A C 1
ATOM 1428 O O . VAL A 1 181 ? -7.719 6.768 -0.104 1.00 81.62 181 VAL A O 1
ATOM 1431 N N . ALA A 1 182 ? -9.566 6.626 1.136 1.00 87.06 182 ALA A N 1
ATOM 1432 C CA . ALA A 1 182 ? -10.075 5.454 0.429 1.00 87.06 182 ALA A CA 1
ATOM 1433 C C . ALA A 1 182 ? -10.279 5.709 -1.075 1.00 87.06 182 ALA A C 1
ATOM 1435 O O . ALA A 1 182 ? -10.029 4.836 -1.906 1.00 87.06 182 ALA A O 1
ATOM 1436 N N . ILE A 1 183 ? -10.719 6.910 -1.455 1.00 86.62 183 ILE A N 1
ATOM 1437 C CA . ILE A 1 183 ? -10.926 7.259 -2.865 1.00 86.62 183 ILE A CA 1
ATOM 1438 C C . ILE A 1 183 ? -9.594 7.521 -3.572 1.00 86.62 183 ILE A C 1
ATOM 1440 O O . ILE A 1 183 ? -9.421 7.070 -4.708 1.00 86.62 183 ILE A O 1
ATOM 1444 N N . THR A 1 184 ? -8.644 8.205 -2.926 1.00 85.88 184 THR A N 1
ATOM 1445 C CA . THR A 1 184 ? -7.298 8.383 -3.488 1.00 85.88 184 THR A CA 1
ATOM 1446 C C . THR A 1 184 ? -6.589 7.048 -3.654 1.00 85.88 184 THR A C 1
ATOM 1448 O O . THR A 1 184 ? -6.011 6.813 -4.712 1.00 85.88 184 THR A O 1
ATOM 1451 N N . ASP A 1 185 ? -6.710 6.146 -2.681 1.00 87.31 185 ASP A N 1
ATOM 1452 C CA . ASP A 1 185 ? -6.128 4.807 -2.737 1.00 87.31 185 ASP A CA 1
ATOM 1453 C C . ASP A 1 185 ? -6.764 3.978 -3.855 1.00 87.31 185 ASP A C 1
ATOM 1455 O O . ASP A 1 185 ? -6.058 3.321 -4.614 1.00 87.31 185 ASP A O 1
ATOM 1459 N N . ALA A 1 186 ? -8.088 4.038 -4.028 1.00 88.56 186 ALA A N 1
ATOM 1460 C CA . ALA A 1 186 ? -8.754 3.339 -5.125 1.00 88.56 186 ALA A CA 1
ATOM 1461 C C . ALA A 1 186 ? -8.311 3.863 -6.503 1.00 88.56 186 ALA A C 1
ATOM 1463 O O . ALA A 1 186 ? -8.079 3.070 -7.418 1.00 88.56 186 ALA A O 1
ATOM 1464 N N . PHE A 1 187 ? -8.152 5.183 -6.653 1.00 88.81 187 PHE A N 1
ATOM 1465 C CA . PHE A 1 187 ? -7.610 5.790 -7.871 1.00 88.81 187 PHE A CA 1
ATOM 1466 C C . PHE A 1 187 ? -6.158 5.356 -8.125 1.00 88.81 187 PHE A C 1
ATOM 1468 O O . PHE A 1 187 ? -5.826 4.937 -9.236 1.00 88.81 187 PHE A O 1
ATOM 1475 N N . GLN A 1 188 ? -5.304 5.410 -7.100 1.00 86.88 188 GLN A N 1
ATOM 1476 C CA . GLN A 1 188 ? -3.904 4.994 -7.186 1.00 86.88 188 GLN A CA 1
ATOM 1477 C C . GLN A 1 188 ? -3.778 3.503 -7.501 1.00 86.88 188 GLN A C 1
ATOM 1479 O O . GLN A 1 188 ? -3.037 3.140 -8.408 1.00 86.88 188 GLN A O 1
ATOM 1484 N N . GLY A 1 189 ? -4.552 2.649 -6.834 1.00 87.81 189 GLY A N 1
ATOM 1485 C CA . GLY A 1 189 ? -4.591 1.212 -7.087 1.00 87.81 189 GLY A CA 1
ATOM 1486 C C . GLY A 1 189 ? -5.035 0.878 -8.510 1.00 87.81 189 GLY A C 1
ATOM 1487 O O . GLY A 1 189 ? -4.406 0.056 -9.176 1.00 87.81 189 GLY A O 1
ATOM 1488 N N . ALA A 1 190 ? -6.064 1.558 -9.025 1.00 88.75 190 ALA A N 1
ATOM 1489 C CA . ALA A 1 190 ? -6.501 1.393 -10.411 1.00 88.75 190 ALA A CA 1
ATOM 1490 C C . ALA A 1 190 ? -5.416 1.829 -11.414 1.00 88.75 190 ALA A C 1
ATOM 1492 O O . ALA A 1 190 ? -5.171 1.138 -12.406 1.00 88.75 190 ALA A O 1
ATOM 1493 N N . LEU A 1 191 ? -4.727 2.941 -11.139 1.00 88.25 191 LEU A N 1
ATOM 1494 C CA . LEU A 1 191 ? -3.606 3.412 -11.952 1.00 88.25 191 LEU A CA 1
ATOM 1495 C C . LEU A 1 191 ? -2.429 2.426 -11.915 1.00 88.25 191 LEU A C 1
ATOM 1497 O O . LEU A 1 191 ? -1.887 2.091 -12.966 1.00 88.25 191 LEU A O 1
ATOM 1501 N N . MET A 1 192 ? -2.064 1.914 -10.736 1.00 87.69 192 MET A N 1
ATOM 1502 C CA . MET A 1 192 ? -1.022 0.894 -10.574 1.00 87.69 192 MET A CA 1
ATOM 1503 C C . MET A 1 192 ? -1.359 -0.376 -11.358 1.00 87.69 192 MET A C 1
ATOM 1505 O O . MET A 1 192 ? -0.505 -0.904 -12.068 1.00 87.69 192 MET A O 1
ATOM 1509 N N . PHE A 1 193 ? -2.609 -0.836 -11.288 1.00 86.94 193 PHE A N 1
ATOM 1510 C CA . PHE A 1 193 ? -3.077 -1.988 -12.053 1.00 86.94 193 PHE A CA 1
ATOM 1511 C C . PHE A 1 193 ? -2.956 -1.763 -13.566 1.00 86.94 193 PHE A C 1
ATOM 1513 O O . PHE A 1 193 ? -2.447 -2.626 -14.282 1.00 86.94 193 PHE A O 1
ATOM 1520 N N . ALA A 1 194 ? -3.349 -0.583 -14.058 1.00 89.62 194 ALA A N 1
ATOM 1521 C CA . ALA A 1 194 ? -3.173 -0.231 -15.464 1.00 89.62 194 ALA A CA 1
ATOM 1522 C C . ALA A 1 194 ? -1.688 -0.232 -15.867 1.00 89.62 194 ALA A C 1
ATOM 1524 O O . ALA A 1 194 ? -1.333 -0.793 -16.902 1.00 89.62 194 ALA A O 1
ATOM 1525 N N . VAL A 1 195 ? -0.804 0.331 -15.038 1.00 87.75 195 VAL A N 1
ATOM 1526 C CA . VAL A 1 195 ? 0.648 0.349 -15.283 1.00 87.75 195 VAL A CA 1
ATOM 1527 C C . VAL A 1 195 ? 1.230 -1.067 -15.346 1.00 87.75 195 VAL A C 1
ATOM 1529 O O . VAL A 1 195 ? 2.014 -1.351 -16.252 1.00 87.75 195 VAL A O 1
ATOM 1532 N N . LEU A 1 196 ? 0.810 -1.971 -14.454 1.00 85.56 196 LEU A N 1
ATOM 1533 C CA . LEU A 1 196 ? 1.246 -3.375 -14.449 1.00 85.56 196 LEU A CA 1
ATOM 1534 C C . LEU A 1 196 ? 0.891 -4.126 -15.742 1.00 85.56 196 LEU A C 1
ATOM 1536 O O . LEU A 1 196 ? 1.612 -5.043 -16.120 1.00 85.56 196 LEU A O 1
ATOM 1540 N N . ILE A 1 197 ? -0.182 -3.738 -16.438 1.00 88.19 197 ILE A N 1
ATOM 1541 C CA . ILE A 1 197 ? -0.565 -4.319 -17.736 1.00 88.19 197 ILE A CA 1
ATOM 1542 C C . ILE A 1 197 ? 0.153 -3.612 -18.890 1.00 88.19 197 ILE A C 1
ATOM 1544 O O . ILE A 1 197 ? 0.661 -4.254 -19.813 1.00 88.19 197 ILE A O 1
ATOM 1548 N N . LEU A 1 198 ? 0.184 -2.278 -18.857 1.00 89.50 198 LEU A N 1
ATOM 1549 C CA . LEU A 1 198 ? 0.689 -1.466 -19.958 1.00 89.50 198 LEU A CA 1
ATOM 1550 C C . LEU A 1 198 ? 2.207 -1.583 -20.112 1.00 89.50 198 LEU A C 1
ATOM 1552 O O . LEU A 1 198 ? 2.671 -1.713 -21.242 1.00 89.50 198 LEU A O 1
ATOM 1556 N N . ILE A 1 199 ? 2.978 -1.567 -19.016 1.00 87.00 199 ILE A N 1
ATOM 1557 C CA . ILE A 1 199 ? 4.447 -1.625 -19.091 1.00 87.00 199 ILE A CA 1
ATOM 1558 C C . ILE A 1 199 ? 4.915 -2.885 -19.834 1.00 87.00 199 ILE A C 1
ATOM 1560 O O . ILE A 1 199 ? 5.592 -2.721 -20.848 1.00 87.00 199 ILE A O 1
ATOM 1564 N N . PRO A 1 200 ? 4.531 -4.119 -19.446 1.00 83.12 200 PRO A N 1
ATOM 1565 C CA . PRO A 1 200 ? 4.952 -5.315 -20.174 1.00 83.12 200 PRO A CA 1
ATOM 1566 C C . PRO A 1 200 ? 4.531 -5.305 -21.647 1.00 83.12 200 PRO A C 1
ATOM 1568 O O . PRO A 1 200 ? 5.318 -5.695 -22.507 1.00 83.12 200 PRO A O 1
ATOM 1571 N N . LEU A 1 201 ? 3.323 -4.820 -21.960 1.00 85.75 201 LEU A N 1
ATOM 1572 C CA . LEU A 1 201 ? 2.821 -4.748 -23.334 1.00 85.75 201 LEU A CA 1
ATOM 1573 C C . LEU A 1 201 ? 3.650 -3.788 -24.202 1.00 85.75 201 LEU A C 1
ATOM 1575 O O . LEU A 1 201 ? 4.016 -4.125 -25.331 1.00 85.75 201 LEU A O 1
ATOM 1579 N N . PHE A 1 202 ? 3.954 -2.595 -23.685 1.00 87.25 202 PHE A N 1
ATOM 1580 C CA . PHE A 1 202 ? 4.788 -1.620 -24.384 1.00 87.25 202 PHE A CA 1
ATOM 1581 C C . PHE A 1 202 ? 6.237 -2.085 -24.480 1.00 87.25 202 PHE A C 1
ATOM 1583 O O . PHE A 1 202 ? 6.822 -1.970 -25.553 1.00 87.25 202 PHE A O 1
ATOM 1590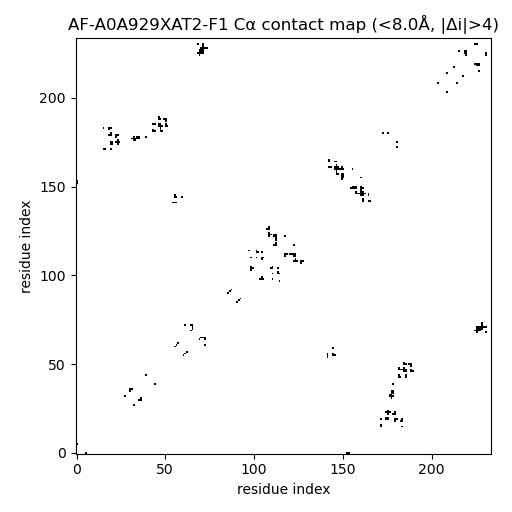 N N . SER A 1 203 ? 6.797 -2.658 -23.413 1.00 82.94 203 SER A N 1
ATOM 1591 C CA . SER A 1 203 ? 8.142 -3.236 -23.422 1.00 82.94 203 SER A CA 1
ATOM 1592 C C . SER A 1 203 ? 8.262 -4.353 -24.455 1.00 82.94 203 SER A C 1
ATOM 1594 O O . SER A 1 203 ? 9.207 -4.346 -25.234 1.00 82.94 203 SER A O 1
ATOM 1596 N N . TYR A 1 204 ? 7.281 -5.257 -24.542 1.00 80.31 204 TYR A N 1
ATOM 1597 C CA . TYR A 1 204 ? 7.268 -6.323 -25.545 1.00 80.31 204 TYR A CA 1
ATOM 1598 C C . TYR A 1 204 ? 7.283 -5.773 -26.980 1.00 80.31 204 TYR A C 1
ATOM 1600 O O . TYR A 1 204 ? 8.042 -6.250 -27.820 1.00 80.31 204 TYR A O 1
ATOM 1608 N N . ARG A 1 205 ? 6.495 -4.725 -27.259 1.00 81.56 205 ARG A N 1
ATOM 1609 C CA . ARG A 1 205 ? 6.486 -4.062 -28.575 1.00 81.56 205 ARG A CA 1
ATOM 1610 C C . ARG A 1 205 ? 7.772 -3.282 -28.859 1.00 81.56 205 ARG A C 1
ATOM 1612 O O . ARG A 1 205 ? 8.242 -3.282 -29.992 1.00 81.56 205 ARG A O 1
ATOM 1619 N N . ALA A 1 206 ? 8.327 -2.610 -27.853 1.00 82.00 206 ALA A N 1
ATOM 1620 C CA . ALA A 1 206 ? 9.518 -1.775 -27.986 1.00 82.00 206 ALA A CA 1
ATOM 1621 C C . ALA A 1 206 ? 10.801 -2.595 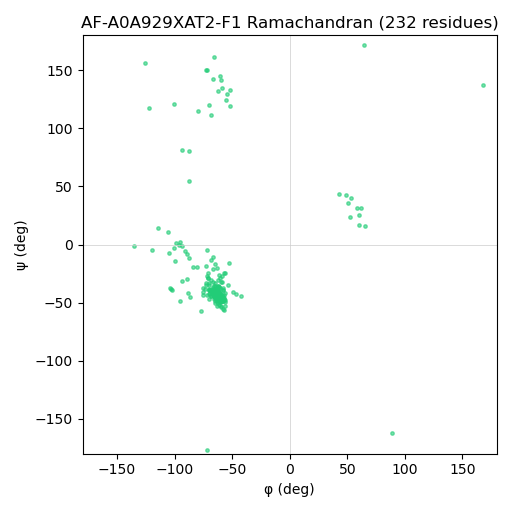-28.169 1.00 82.00 206 ALA A C 1
ATOM 1623 O O . ALA A 1 206 ? 11.694 -2.164 -28.890 1.00 82.00 206 ALA A O 1
ATOM 1624 N N . LEU A 1 207 ? 10.880 -3.779 -27.554 1.00 75.75 207 LEU A N 1
ATOM 1625 C CA . LEU A 1 207 ? 12.039 -4.670 -27.644 1.00 75.75 207 LEU A CA 1
ATOM 1626 C C . LEU A 1 207 ? 12.189 -5.351 -29.014 1.00 75.75 207 LEU A C 1
ATOM 1628 O O . LEU A 1 207 ? 13.184 -6.039 -29.214 1.00 75.75 207 LEU A O 1
ATOM 1632 N N . GLN A 1 208 ? 11.233 -5.164 -29.940 1.00 72.69 208 GLN A N 1
ATOM 1633 C CA . GLN A 1 208 ? 11.255 -5.711 -31.308 1.00 72.69 208 GLN A CA 1
ATOM 1634 C C . GLN A 1 208 ? 11.734 -7.170 -31.355 1.00 72.69 208 GLN A C 1
ATOM 1636 O O . GLN A 1 208 ? 12.561 -7.540 -32.187 1.00 72.69 208 GLN A O 1
ATOM 1641 N N . ILE A 1 209 ? 11.237 -7.987 -30.418 1.00 69.38 209 ILE A N 1
ATOM 1642 C CA . ILE A 1 209 ? 11.598 -9.400 -30.289 1.00 69.38 209 ILE A CA 1
ATOM 1643 C C . ILE A 1 209 ? 11.405 -10.068 -31.661 1.00 69.38 209 ILE A C 1
ATOM 1645 O O . ILE A 1 209 ? 10.277 -10.044 -32.163 1.00 69.38 209 ILE A O 1
ATOM 1649 N N . PRO A 1 210 ? 12.469 -10.626 -32.283 1.00 69.50 210 PRO A N 1
ATOM 1650 C CA . PRO A 1 210 ? 12.360 -11.302 -33.573 1.00 69.50 210 PRO A CA 1
ATOM 1651 C C . PRO A 1 210 ? 11.246 -12.345 -33.519 1.00 69.50 210 PRO A C 1
ATOM 1653 O O . PRO A 1 210 ? 11.191 -13.109 -32.552 1.00 69.50 210 PRO A O 1
ATOM 1656 N N . ALA A 1 211 ? 10.370 -12.378 -34.528 1.00 64.62 211 ALA A N 1
ATOM 1657 C CA . ALA A 1 211 ? 9.185 -13.249 -34.565 1.00 64.62 211 ALA A CA 1
ATOM 1658 C C . ALA A 1 211 ? 9.533 -14.747 -34.427 1.00 64.62 211 ALA A C 1
ATOM 1660 O O . ALA A 1 211 ? 8.730 -15.557 -33.972 1.00 64.62 211 ALA A O 1
ATOM 1661 N N . ASP A 1 212 ? 10.761 -15.079 -34.798 1.00 65.81 212 ASP A N 1
ATOM 1662 C CA . ASP A 1 212 ? 11.404 -16.383 -34.816 1.00 65.81 212 ASP A CA 1
ATOM 1663 C C . ASP A 1 212 ? 12.078 -16.742 -33.473 1.00 65.81 212 ASP A C 1
ATOM 1665 O O . ASP A 1 212 ? 12.393 -17.907 -33.224 1.00 65.81 212 ASP A O 1
ATOM 1669 N N . SER A 1 213 ? 12.222 -15.781 -32.552 1.00 66.38 213 SER A N 1
ATOM 1670 C CA . SER A 1 213 ? 12.677 -16.017 -31.179 1.00 66.38 213 SER A CA 1
ATOM 1671 C C . SER A 1 213 ? 11.494 -16.042 -30.207 1.00 66.38 213 SER A C 1
ATOM 1673 O O . SER A 1 213 ? 10.751 -15.072 -30.064 1.00 66.38 213 SER A O 1
ATOM 1675 N N . SER A 1 214 ? 11.300 -17.159 -29.497 1.00 73.06 214 SER A N 1
ATOM 1676 C CA . SER A 1 214 ? 10.279 -17.203 -28.443 1.00 73.06 214 SER A CA 1
ATOM 1677 C C . SER A 1 214 ? 10.670 -16.275 -27.284 1.00 73.06 214 SER A C 1
ATOM 1679 O O . SER A 1 214 ? 11.839 -16.210 -26.905 1.00 73.06 214 SER A O 1
ATOM 1681 N N . PHE A 1 215 ? 9.694 -15.596 -26.670 1.00 73.31 215 PHE A N 1
ATOM 1682 C CA . PHE A 1 215 ? 9.897 -14.800 -25.446 1.00 73.31 215 PHE A CA 1
ATOM 1683 C C . PHE A 1 215 ? 10.706 -15.576 -24.389 1.00 73.31 215 PHE A C 1
ATOM 1685 O O . PHE A 1 215 ? 11.659 -15.065 -23.807 1.00 73.31 215 PHE A O 1
ATOM 1692 N N . PHE A 1 216 ? 10.391 -16.861 -24.218 1.00 74.81 216 PHE A N 1
ATOM 1693 C CA . PHE A 1 216 ? 11.092 -17.760 -23.305 1.00 74.81 216 PHE A CA 1
ATOM 1694 C C . PHE A 1 216 ? 12.557 -18.008 -23.689 1.00 74.81 216 PHE A C 1
ATOM 1696 O O . PHE A 1 216 ? 13.396 -18.155 -22.804 1.00 74.81 216 PHE A O 1
ATOM 1703 N N . ALA A 1 217 ? 12.892 -18.027 -24.982 1.00 72.81 217 ALA A N 1
ATOM 1704 C CA . ALA A 1 217 ? 14.278 -18.132 -25.430 1.00 72.81 217 ALA A CA 1
ATOM 1705 C C . ALA A 1 217 ? 15.088 -16.883 -25.056 1.00 72.81 217 ALA A C 1
ATOM 1707 O O . ALA A 1 217 ? 16.234 -17.021 -24.643 1.00 72.81 217 ALA A O 1
ATOM 1708 N N . GLN A 1 218 ? 14.486 -15.690 -25.115 1.00 74.25 218 GLN A N 1
ATOM 1709 C CA . GLN A 1 218 ? 15.152 -14.465 -24.666 1.00 74.25 218 GLN A CA 1
ATOM 1710 C C . GLN A 1 218 ? 15.339 -14.423 -23.147 1.00 74.25 218 GLN A C 1
ATOM 1712 O O . GLN A 1 218 ? 16.405 -14.042 -22.674 1.00 74.25 218 GLN A O 1
ATOM 1717 N N . VAL A 1 219 ? 14.352 -14.881 -22.371 1.00 74.56 219 VAL A N 1
ATOM 1718 C CA . VAL A 1 219 ? 14.479 -14.963 -20.904 1.00 74.56 219 VAL A CA 1
ATOM 1719 C C . VAL A 1 219 ? 15.610 -15.913 -20.492 1.00 74.56 219 VAL A C 1
ATOM 1721 O O . VAL A 1 219 ? 16.357 -15.606 -19.566 1.00 74.56 219 VAL A O 1
ATOM 1724 N N . ARG A 1 220 ? 15.813 -17.023 -21.217 1.00 72.31 220 ARG A N 1
ATOM 1725 C CA . ARG A 1 220 ? 16.921 -17.963 -20.960 1.00 72.31 220 ARG A CA 1
ATOM 1726 C C . ARG A 1 220 ? 18.314 -17.353 -21.150 1.00 72.31 220 ARG A C 1
ATOM 1728 O O . ARG A 1 220 ? 19.264 -17.896 -20.594 1.00 72.31 220 ARG A O 1
ATOM 1735 N N . LEU A 1 221 ? 18.447 -16.244 -21.886 1.00 71.50 221 LEU A N 1
ATOM 1736 C CA . LEU A 1 221 ? 19.723 -15.532 -22.037 1.00 71.50 221 LEU A CA 1
ATOM 1737 C C . LEU A 1 221 ? 20.143 -14.801 -20.754 1.00 71.50 221 LEU A C 1
ATOM 1739 O O . LEU A 1 221 ? 21.336 -14.630 -20.523 1.00 71.50 221 LEU A O 1
ATOM 1743 N N . TYR A 1 222 ? 19.183 -14.399 -19.915 1.00 70.94 222 TYR A N 1
ATOM 1744 C CA . TYR A 1 222 ? 19.452 -13.767 -18.617 1.00 70.94 222 TYR A CA 1
ATOM 1745 C C . TYR A 1 222 ? 19.793 -14.788 -17.520 1.00 70.94 222 TYR A C 1
ATOM 1747 O O . TYR A 1 222 ? 20.436 -14.440 -16.532 1.00 70.94 222 TYR A O 1
ATOM 1755 N N . GLY A 1 223 ? 19.426 -16.054 -17.727 1.00 70.44 223 GLY A N 1
ATOM 1756 C CA . GLY A 1 223 ? 19.817 -17.182 -16.893 1.00 70.44 223 GLY A CA 1
ATOM 1757 C C . GLY A 1 223 ? 18.992 -18.424 -17.222 1.00 70.44 223 GLY A C 1
ATOM 1758 O O . GLY A 1 223 ? 17.774 -18.357 -17.390 1.00 70.44 223 GLY A O 1
ATOM 1759 N N . ALA A 1 224 ? 19.644 -19.587 -17.301 1.00 66.38 224 ALA A N 1
ATOM 1760 C CA . ALA A 1 224 ? 18.968 -20.852 -17.607 1.00 66.38 224 ALA A CA 1
ATOM 1761 C C . ALA A 1 224 ? 17.903 -21.226 -16.555 1.00 66.38 224 ALA A C 1
ATOM 1763 O O . ALA A 1 224 ? 16.927 -21.901 -16.882 1.00 66.38 224 ALA A O 1
ATOM 1764 N N . SER A 1 225 ? 18.069 -20.745 -15.320 1.00 72.44 225 SER A N 1
ATOM 1765 C CA . SER A 1 225 ? 17.157 -20.952 -14.195 1.00 72.44 225 SER A CA 1
ATOM 1766 C C . SER A 1 225 ? 16.071 -19.883 -14.046 1.00 72.44 225 SER A C 1
ATOM 1768 O O . SER A 1 225 ? 15.168 -20.065 -13.237 1.00 72.44 225 SER A O 1
ATOM 1770 N N . HIS A 1 226 ? 16.068 -18.797 -14.833 1.00 78.19 226 HIS A N 1
ATOM 1771 C CA . HIS A 1 226 ? 15.053 -17.736 -14.692 1.00 78.19 226 HIS A CA 1
ATOM 1772 C C . HIS A 1 226 ? 13.627 -18.192 -15.020 1.00 78.19 226 HIS A C 1
ATOM 1774 O O . HIS A 1 226 ? 12.671 -17.514 -14.646 1.00 78.19 226 HIS A O 1
ATOM 1780 N N . LEU A 1 227 ? 13.476 -19.326 -15.710 1.00 79.12 227 LEU A N 1
ATOM 1781 C CA . LEU A 1 227 ? 12.189 -19.972 -15.985 1.00 79.12 227 LEU A CA 1
ATOM 1782 C C . LEU A 1 227 ? 11.889 -21.153 -15.053 1.00 79.12 227 LEU A C 1
ATOM 1784 O O . LEU A 1 227 ? 10.818 -21.748 -15.160 1.00 79.12 227 LEU A O 1
ATOM 1788 N N . ASP A 1 228 ? 12.815 -21.503 -14.164 1.00 81.62 228 ASP A N 1
ATOM 1789 C CA . ASP A 1 228 ? 12.601 -22.556 -13.183 1.00 81.62 228 ASP A CA 1
ATOM 1790 C C . ASP A 1 228 ? 11.775 -22.004 -12.013 1.00 81.62 228 ASP A C 1
ATOM 1792 O O . ASP A 1 228 ? 12.190 -21.111 -11.271 1.00 81.62 228 ASP A O 1
ATOM 1796 N N . LEU A 1 229 ? 10.562 -22.539 -11.871 1.00 80.94 229 LEU A N 1
ATOM 1797 C CA . LEU A 1 229 ? 9.611 -22.151 -10.832 1.00 80.94 229 LEU A CA 1
ATOM 1798 C C . LEU A 1 229 ? 10.087 -22.532 -9.426 1.00 80.94 229 LEU A C 1
ATOM 1800 O O . LEU A 1 229 ? 9.610 -21.936 -8.462 1.00 80.94 229 LEU A O 1
ATOM 1804 N N . PHE A 1 230 ? 11.001 -23.493 -9.300 1.00 82.75 230 PHE A N 1
ATOM 1805 C CA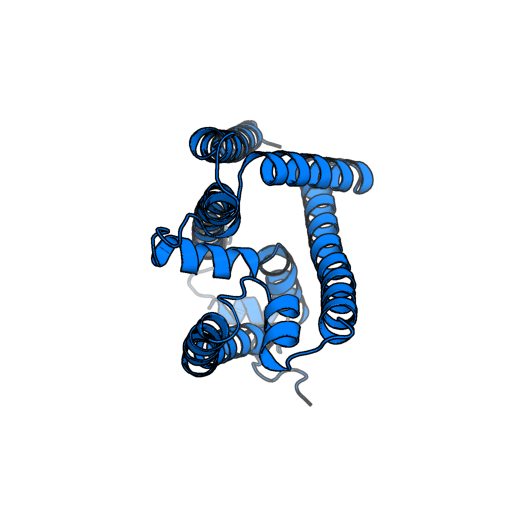 . PHE A 1 230 ? 11.483 -24.021 -8.022 1.00 82.75 230 PHE A CA 1
ATOM 1806 C C . PHE A 1 230 ? 12.962 -23.715 -7.777 1.00 82.75 230 PHE A C 1
ATOM 1808 O O . PHE A 1 230 ? 13.575 -24.273 -6.865 1.00 82.75 230 PHE A O 1
ATOM 1815 N N . TYR A 1 231 ? 13.537 -22.798 -8.559 1.00 77.44 231 TYR A N 1
ATOM 1816 C CA . TYR A 1 231 ? 14.929 -22.409 -8.407 1.00 77.44 231 TYR A CA 1
ATOM 1817 C C . TYR A 1 231 ? 15.225 -21.931 -6.980 1.00 77.44 231 TYR A C 1
ATOM 1819 O O . TYR A 1 231 ? 14.599 -20.991 -6.484 1.00 77.44 231 TYR A O 1
ATOM 1827 N N . ASN A 1 232 ? 16.210 -22.575 -6.349 1.00 66.50 232 ASN A N 1
ATOM 1828 C CA . ASN A 1 232 ? 16.692 -22.272 -5.001 1.00 66.50 232 ASN A CA 1
ATOM 1829 C C . ASN A 1 232 ? 15.624 -22.400 -3.888 1.00 66.50 232 ASN A C 1
ATOM 1831 O O . ASN A 1 232 ? 15.738 -21.754 -2.847 1.00 66.50 232 ASN A O 1
ATOM 1835 N N . GLN A 1 233 ? 14.587 -23.221 -4.105 1.00 61.53 233 GLN A N 1
ATOM 1836 C CA . GLN A 1 233 ? 13.619 -23.612 -3.076 1.00 61.53 233 GLN A CA 1
ATOM 1837 C C . GLN A 1 233 ? 14.052 -24.936 -2.431 1.00 61.53 233 GLN A C 1
ATOM 1839 O O . GLN A 1 233 ? 13.593 -26.009 -2.819 1.00 61.53 233 GLN A O 1
ATOM 1844 N N . SER A 1 234 ? 14.983 -24.848 -1.480 1.00 49.88 234 SER A N 1
ATOM 1845 C CA . SER A 1 234 ? 15.410 -25.944 -0.597 1.00 49.88 234 SER A CA 1
ATOM 1846 C C . SER A 1 234 ? 15.043 -25.644 0.845 1.00 49.88 234 SER A C 1
ATOM 1848 O O . SER A 1 234 ? 15.376 -24.512 1.270 1.00 49.88 234 SER A O 1
#

Foldseek 3Di:
DDPVVVVVVCVLLVVLVVLQVVQFDPPDDPCCLQCVVVPDDPLLQVLLVVLVVCALCVVCVLVVVCLVQAPLCVVVVVCVVVVVVCCVVPPVVVLCVQCVVLVVDSDPLSSVCSSVVPPPSPSSVVVVVVCVVVVVVVVVVRLQSQLVVCCVPVVDHSVVSSVVVVVSCVVSVVRHGPVSSSNSSSVVSVVVVVCVVVVVVVCVVVVPQPPPADPVNVLCVSDVCNPPNCPPVD

Mean predicted aligned error: 7.45 Å

Nearest PDB structures (foldseek):
  7ekm-assembly1_B  TM=2.552E-01  e=9.887E+00  Homo sapiens

pLDDT: mean 84.25, std 7.43, range [49.88, 95.62]

Radius of gyration: 21.58 Å; Cα contacts (8 Å, |Δi|>4): 174; chains: 1; bounding box: 41×46×68 Å

Sequence (234 aa):
MSFWTYFAIAIYFGALIFIGRHYYDKNASLSEYLLDNRRLNPFVTALSAGASDMSGWMLLGVPGAMFATGICNIWIALGLCVGAWCNYKFLAKRLRIYTEVASDSVTIPDFLENRFKDRTKTLRIISGLLIIIFFTLYVSSGIIAGGKTFESFFGLSFTYGAVATILIVVFYTFFGGFKAVAITDAFQGALMFAVLILIPLFSYRALQIPADSSFFAQVRLYGASHLDLFYNQS

=== Feature glossary ===
Key to the feature types in this record:

— What the protein is —

Primary structure: the covalent order of the twenty standard amino acids along the backbone. Two proteins with the same sequence will (almost always) fold to the same structure; two with 30% identity often share a fold but not the details.

Database cross-references. InterPro integrates a dozen domain/family signature databases into unified entries with residue-range hits. GO terms attach function/process/location labels with evidence codes. CATH codes position the fold in a four-level structural taxonomy. Organism is the NCBI-taxonomy species name.

— Where its atoms are —

The mmCIF block holds the 3D Cartesian coordinates of each backbone atom (N, Cα, C, O) in ångströms. mmCIF is the PDB's canonical archive format — a tagged-loop text representation of the atomic model.

Six rendered views show the 3D structure from the faces of a cube — i.e. along ±x, ±y, ±z. Rendering representation is drawn randomly per protein from cartoon (secondary-structure ribbons), sticks (backbone bonds), or molecular surface; coloring is either N→C rainbow (blue at the N-terminus through red at the C-terminus) or one color per chain.

— Local backbone conformation —

DSSP 8-state secondary structure assigns each residue one of H (α-helix), G (3₁₀-helix), I (π-helix), E (extended β-strand), B (isolated β-bridge), T (hydrogen-bonded turn), S (bend), or '-' (coil). The assignment is computed from backbone hydrogen-bond geometry via the Kabsch–Sander algorithm.

P-SEA three-state annotation labels each residue as helix, strand, or coil based purely on the geometry of the Cα trace. It serves as a fallback when the full backbone (and thus DSSP) is unavailable.

The φ/ψ torsion pair specifies the backbone conformation at each residue. φ rotates about the N–Cα bond, ψ about the Cα–C bond. Steric clashes forbid most of the (φ, ψ) plane — the allowed regions (α-helix basin, β-sheet basin, left-handed helix) are the Ramachandran-allowed regions.

— Global shape and packing —

The geometric summary reports three shape descriptors. Rg (radius of gyration) measures how spread out the Cα atoms are about their centre of mass; compact globular proteins have small Rg, elongated or unfolded ones large. Cα contacts (<8 Å, |i−j|>4) count long-range residue pairs in spatial proximity — high for tightly packed folds, near zero for rods or random coil. The bounding-box extents give the protein's footprint along x, y, z in Å.

Accessible surface area quantifies burial. A residue with SASA near zero is packed into the hydrophobic core; one with SASA >100 Å² sits on the surface. Computed here via the Shrake–Rupley numerical algorithm with a 1.4 Å probe.

Plot images: a contact map (which residues are close in 3D, as an N×N binary image), a Ramachandran scatter (backbone torsion angles, revealing secondary-structure composition at a glance), and — for AlphaFold structures — a PAE heatmap (pairwise prediction confidence).

— Structural neighborhood —

The Foldseek 3Di string encodes local tertiary geometry as a 20-letter alphabet — one character per residue — derived from the relative positions of nearby Cα atoms. Unlike the amino-acid sequence, 3Di is a direct function of the 3D structure, so two proteins with the same fold have similar 3Di strings even at low sequence identity.

Nearest PDB neighbors are the top structural matches found by Foldseek when searching this structure against the entire Protein Data Bank. Each hit reports a TM-score (0 to 1; >0.5 almost always implies the same fold) and an E-value. These are *structural* homologs — they may share no detectable sequence similarity.

— Confidence and disorder —

For AlphaFold models, the B-factor field carries pLDDT — the model's own estimate of local accuracy on a 0–100 scale. Regions with pLDDT<50 should be treated as essentially unmodeled; they often correspond to intrinsically disordered segments.

B-factor (Debye–Waller factor) reflects atomic displacement in the crystal lattice. It is an experimental observable (units Å²), not a prediction; low values mean the atom is pinned down, high values mean it moves or is heterogeneous across the crystal.

Predicted aligned error is AlphaFold's pairwise confidence. Unlike pLDDT (per-residue), PAE is per-residue-pair and captures whether two parts of the structure are correctly placed relative to each other. Units are ångströms of expected positional error.